Protein AF-A0A368GAI7-F1 (afdb_monomer_lite)

Secondary structure (DSSP, 8-state):
-HHHHHTTSS-TTS---HHHHHHHHHHHHHHHHHHHHHHHHHHHS--GGGGSTT----TTHHHHHHHHHHHHHIIIIIHHHH-HHHHHHHHHHHHHHHHHHHHHHHHHHHHHHH----HHHHHHHHHHHHHHHHHHHHHHHHHHHHHHHHHH-SSGGGGSPPHHHHHHHHHHHHHHHHHHHHHHHHHHHHHHHHHHHHHH-SS--SSHHHHHHHHHHHHHHHHHHHHHHHHHHHH--

pLDDT: mean 74.23, std 17.08, range [36.75, 94.81]

Radius of gyration: 23.52 Å; chains: 1; bounding box: 48×44×78 Å

InterPro domains:
  IPR002184 7TM GPCR, serpentine receptor class b (Srb) [PTHR31216] (67-213)
  IPR019408 7TM GPCR, serpentine receptor class ab (Srab) [PF10292] (79-216)

Structure (mmCIF, N/CA/C/O backbone):
data_AF-A0A368GAI7-F1
#
_entry.id   AF-A0A368GAI7-F1
#
loop_
_atom_site.group_PDB
_atom_site.id
_atom_site.type_symbol
_atom_site.label_atom_id
_atom_site.label_alt_id
_atom_site.label_comp_id
_atom_site.label_asym_id
_atom_site.label_entity_id
_atom_site.label_seq_id
_atom_site.pdbx_PDB_ins_code
_atom_site.Cartn_x
_atom_site.Cartn_y
_atom_site.Cartn_z
_atom_site.occupancy
_atom_site.B_iso_or_equiv
_atom_site.auth_seq_id
_atom_site.auth_comp_id
_atom_site.auth_asym_id
_atom_site.auth_atom_id
_atom_site.pdbx_PDB_model_num
ATOM 1 N N . MET A 1 1 ? 2.197 10.946 16.612 1.00 38.44 1 MET A N 1
ATOM 2 C CA . MET A 1 1 ? 1.049 10.830 17.545 1.00 38.44 1 MET A CA 1
ATOM 3 C C . MET A 1 1 ? 0.865 9.414 18.126 1.00 38.44 1 MET A C 1
ATOM 5 O O . MET A 1 1 ? 0.471 9.302 19.276 1.00 38.44 1 MET A O 1
ATOM 9 N N . PHE A 1 2 ? 1.227 8.336 17.409 1.00 38.03 2 PHE A N 1
ATOM 10 C CA . PHE A 1 2 ? 1.089 6.939 17.878 1.00 38.03 2 PHE A CA 1
ATOM 11 C C . PHE A 1 2 ? 2.026 6.517 19.037 1.00 38.03 2 PHE A C 1
ATOM 13 O O . PHE A 1 2 ? 1.653 5.681 19.855 1.00 38.03 2 PHE A O 1
ATOM 20 N N . ILE A 1 3 ? 3.211 7.131 19.158 1.00 38.66 3 ILE A N 1
ATOM 21 C CA . ILE A 1 3 ? 4.205 6.820 20.209 1.00 38.66 3 ILE A CA 1
ATOM 22 C C . ILE A 1 3 ? 3.674 7.154 21.620 1.00 38.66 3 ILE A C 1
ATOM 24 O O . ILE A 1 3 ? 3.891 6.395 22.560 1.00 38.66 3 ILE A O 1
ATOM 28 N N . ALA A 1 4 ? 2.891 8.230 21.765 1.00 36.75 4 ALA A N 1
ATOM 29 C CA . ALA A 1 4 ? 2.293 8.617 23.047 1.00 36.75 4 ALA A CA 1
ATOM 30 C C . ALA A 1 4 ? 1.183 7.647 23.503 1.00 36.75 4 ALA A C 1
ATOM 32 O O . ALA A 1 4 ? 1.006 7.418 24.696 1.00 36.75 4 ALA A O 1
ATOM 33 N N . ALA A 1 5 ? 0.477 7.017 22.559 1.00 41.25 5 ALA A N 1
ATOM 34 C CA . ALA A 1 5 ? -0.564 6.032 22.850 1.00 41.25 5 ALA A CA 1
ATOM 35 C C . ALA A 1 5 ? -0.004 4.634 23.195 1.00 41.25 5 ALA A C 1
ATOM 37 O O . ALA A 1 5 ? -0.732 3.816 23.758 1.00 41.25 5 ALA A O 1
ATOM 38 N N . GLN A 1 6 ? 1.268 4.353 22.874 1.00 41.19 6 GLN A N 1
ATOM 39 C CA . GLN A 1 6 ? 1.946 3.091 23.205 1.00 41.19 6 GLN A CA 1
ATOM 40 C C . GLN A 1 6 ? 2.524 3.072 24.623 1.00 41.19 6 GLN A C 1
ATOM 42 O O . GLN A 1 6 ? 2.500 2.024 25.261 1.00 41.19 6 GLN A O 1
ATOM 47 N N . LEU A 1 7 ? 2.958 4.221 25.150 1.00 40.94 7 LEU A N 1
ATOM 48 C CA . LEU A 1 7 ? 3.413 4.336 26.542 1.00 40.94 7 LEU A CA 1
ATOM 49 C C . LEU A 1 7 ? 2.281 4.131 27.562 1.00 40.94 7 LEU A C 1
ATOM 51 O O . LEU A 1 7 ? 2.546 3.769 28.700 1.00 40.94 7 LEU A O 1
ATOM 55 N N . TYR A 1 8 ? 1.024 4.317 27.151 1.00 40.41 8 TYR A N 1
ATOM 56 C CA . TYR A 1 8 ? -0.136 4.252 28.045 1.00 40.41 8 TYR A CA 1
ATOM 57 C C . TYR A 1 8 ? -0.809 2.867 28.112 1.00 40.41 8 TYR A C 1
ATOM 59 O O . TYR A 1 8 ? -1.677 2.652 28.951 1.00 40.41 8 TYR A O 1
ATOM 67 N N . PHE A 1 9 ? -0.448 1.933 27.220 1.00 43.34 9 PHE A N 1
ATOM 68 C CA . PHE A 1 9 ? -1.083 0.605 27.116 1.00 43.34 9 PHE A CA 1
ATOM 69 C C . PHE A 1 9 ? -0.266 -0.545 27.700 1.00 43.34 9 PHE A C 1
ATOM 71 O O . PHE A 1 9 ? -0.743 -1.680 27.712 1.00 43.34 9 PHE A O 1
ATOM 78 N N . SER A 1 10 ? 0.931 -0.262 28.209 1.00 39.59 10 SER A N 1
ATOM 79 C CA . SER A 1 10 ? 1.657 -1.225 29.026 1.00 39.59 10 SER A CA 1
ATOM 80 C C . SER A 1 10 ? 1.081 -1.217 30.440 1.00 39.59 10 SER A C 1
ATOM 82 O O . SER A 1 10 ? 1.060 -0.152 31.062 1.00 39.59 10 SER A O 1
ATOM 84 N N . PRO A 1 11 ? 0.646 -2.366 30.994 1.00 49.31 11 PRO A N 1
ATOM 85 C CA . PRO A 1 11 ? 0.534 -2.465 32.441 1.00 49.31 11 PRO A CA 1
ATOM 86 C C . PRO A 1 11 ? 1.899 -2.086 33.038 1.00 49.31 11 PRO A C 1
ATOM 88 O O . PRO A 1 11 ? 2.921 -2.377 32.411 1.00 49.31 11 PRO A O 1
ATOM 91 N N . PRO A 1 12 ? 1.953 -1.454 34.224 1.00 49.88 12 PRO A N 1
ATOM 92 C CA . PRO A 1 12 ? 3.176 -0.839 34.757 1.00 49.88 12 PRO A CA 1
ATOM 93 C C . PRO A 1 12 ? 4.380 -1.794 34.881 1.00 49.88 12 PRO A C 1
ATOM 95 O O . PRO A 1 12 ? 5.502 -1.334 35.060 1.00 49.88 12 PRO A O 1
ATOM 98 N N . ASN A 1 13 ? 4.162 -3.105 34.728 1.00 45.66 13 ASN A N 1
ATOM 99 C CA . ASN A 1 13 ? 5.168 -4.151 34.866 1.00 45.66 13 ASN A CA 1
ATOM 100 C C . ASN A 1 13 ? 5.494 -4.916 33.563 1.00 45.66 13 ASN A C 1
ATOM 102 O O . ASN A 1 13 ? 6.372 -5.775 33.593 1.00 45.66 13 ASN A O 1
ATOM 106 N N . GLU A 1 14 ? 4.835 -4.651 32.426 1.00 47.78 14 GLU A N 1
ATOM 107 C CA . GLU A 1 14 ? 5.203 -5.276 31.143 1.00 47.78 14 GLU A CA 1
ATOM 108 C C . GLU A 1 14 ? 5.817 -4.233 30.211 1.00 47.78 14 GLU A C 1
ATOM 110 O O . GLU A 1 14 ? 5.176 -3.254 29.835 1.00 47.78 14 GLU A O 1
ATOM 115 N N . VAL A 1 15 ? 7.077 -4.449 29.831 1.00 45.91 15 VAL A N 1
ATOM 116 C CA . VAL A 1 15 ? 7.809 -3.612 28.873 1.00 45.91 15 VAL A CA 1
ATOM 117 C C . VAL A 1 15 ? 6.973 -3.478 27.594 1.00 45.91 15 VAL A C 1
ATOM 119 O O . VAL A 1 15 ? 6.604 -4.511 27.023 1.00 45.91 15 VAL A O 1
ATOM 122 N N . PRO A 1 16 ? 6.665 -2.254 27.117 1.00 47.25 16 PRO A N 1
ATOM 123 C CA . PRO A 1 16 ? 5.942 -2.081 25.866 1.00 47.25 16 PRO A CA 1
ATOM 124 C C . PRO A 1 16 ? 6.747 -2.781 24.781 1.00 47.25 16 PRO A C 1
ATOM 126 O O . PRO A 1 16 ? 7.920 -2.477 24.567 1.00 47.25 16 PRO A O 1
ATOM 129 N N . SER A 1 17 ? 6.140 -3.793 24.158 1.00 51.16 17 SER A N 1
ATOM 130 C CA . SER A 1 17 ? 6.833 -4.655 23.211 1.00 51.16 17 SER A CA 1
ATOM 131 C C . SER A 1 17 ? 7.430 -3.786 22.107 1.00 51.16 17 SER A C 1
ATOM 133 O O . SER A 1 17 ? 6.694 -3.245 21.281 1.00 51.16 17 SER A O 1
ATOM 135 N N . ILE A 1 18 ? 8.757 -3.667 22.106 1.00 49.00 18 ILE A N 1
ATOM 136 C CA . ILE A 1 18 ? 9.599 -2.927 21.152 1.00 49.00 18 ILE A CA 1
ATOM 137 C C . ILE A 1 18 ? 9.152 -3.150 19.692 1.00 49.00 18 ILE A C 1
ATOM 139 O O . ILE A 1 18 ? 9.229 -2.253 18.857 1.00 49.00 18 ILE A O 1
ATOM 143 N N . ASN A 1 19 ? 8.565 -4.314 19.412 1.00 46.62 19 ASN A N 1
ATOM 144 C CA . ASN A 1 19 ? 8.006 -4.712 18.123 1.00 46.62 19 ASN A CA 1
ATOM 145 C C . ASN A 1 19 ? 6.851 -3.819 17.620 1.00 46.62 19 ASN A C 1
ATOM 147 O O . ASN A 1 19 ? 6.722 -3.617 16.416 1.00 46.62 19 ASN A O 1
ATOM 151 N N . LEU A 1 20 ? 6.017 -3.257 18.505 1.00 50.91 20 LEU A N 1
ATOM 152 C CA . LEU A 1 20 ? 4.885 -2.405 18.106 1.00 50.91 20 LEU A CA 1
ATOM 153 C C . LEU A 1 20 ? 5.327 -0.967 17.800 1.00 50.91 20 LEU A C 1
ATOM 155 O O . LEU A 1 20 ? 4.753 -0.301 16.935 1.00 50.91 20 LEU A O 1
ATOM 159 N N . LEU A 1 21 ? 6.350 -0.484 18.507 1.00 50.06 21 LEU A N 1
ATOM 160 C CA . LEU A 1 21 ? 6.976 0.811 18.247 1.00 50.06 21 LEU A CA 1
ATOM 161 C C . LEU A 1 21 ? 7.749 0.759 16.926 1.00 50.06 21 LEU A C 1
ATOM 163 O O . LEU A 1 21 ? 7.600 1.658 16.101 1.00 50.06 21 LEU A O 1
ATOM 167 N N . ALA A 1 22 ? 8.454 -0.348 16.669 1.00 51.91 22 ALA A N 1
ATOM 168 C CA . ALA A 1 22 ? 9.051 -0.630 15.368 1.00 51.91 22 ALA A CA 1
ATOM 169 C C . ALA A 1 22 ? 7.996 -0.600 14.250 1.00 51.91 22 ALA A C 1
ATOM 171 O O . ALA A 1 22 ? 8.177 0.126 13.281 1.00 51.91 22 ALA A O 1
ATOM 172 N N . PHE A 1 23 ? 6.847 -1.262 14.430 1.00 58.34 23 PHE A N 1
ATOM 173 C CA . PHE A 1 23 ? 5.751 -1.251 13.454 1.00 58.34 23 PHE A CA 1
ATOM 174 C C . PHE A 1 23 ? 5.209 0.162 13.164 1.00 58.34 23 PHE A C 1
ATOM 176 O O . PHE A 1 23 ? 5.021 0.543 12.008 1.00 58.34 23 PHE A O 1
ATOM 183 N N . SER A 1 24 ? 5.017 0.986 14.201 1.00 58.66 24 SER A N 1
ATOM 184 C CA . SER A 1 24 ? 4.582 2.377 14.023 1.00 58.66 24 SER A CA 1
ATOM 185 C C . SER A 1 24 ? 5.641 3.251 13.342 1.00 58.66 24 SER A C 1
ATOM 187 O O . SER A 1 24 ? 5.280 4.164 12.596 1.00 58.66 24 SER A O 1
ATOM 189 N N . ILE A 1 25 ? 6.927 3.005 13.593 1.00 55.97 25 ILE A N 1
ATOM 190 C CA . ILE A 1 25 ? 8.030 3.711 12.929 1.00 55.97 25 ILE A CA 1
ATOM 191 C C . ILE A 1 25 ? 8.102 3.298 11.454 1.00 55.97 25 ILE A C 1
ATOM 193 O O . ILE A 1 25 ? 8.234 4.167 10.595 1.00 55.97 25 ILE A O 1
ATOM 197 N N . THR A 1 26 ? 7.921 2.011 11.140 1.00 57.78 26 THR A N 1
ATOM 198 C CA . THR A 1 26 ? 7.899 1.506 9.758 1.00 57.78 26 THR A CA 1
ATOM 199 C C . THR A 1 26 ? 6.764 2.132 8.944 1.00 57.78 26 THR A C 1
ATOM 201 O O . THR A 1 26 ? 7.001 2.558 7.817 1.00 57.78 26 THR A O 1
ATOM 204 N N . ILE A 1 27 ? 5.561 2.274 9.518 1.00 58.91 27 ILE A N 1
ATOM 205 C CA . ILE A 1 27 ? 4.430 2.934 8.840 1.00 58.91 27 ILE A CA 1
ATOM 206 C C . ILE A 1 27 ? 4.708 4.424 8.590 1.00 58.91 27 ILE A C 1
ATOM 208 O O . ILE A 1 27 ? 4.457 4.914 7.491 1.00 58.91 27 ILE A O 1
ATOM 212 N N . ASN A 1 28 ? 5.271 5.148 9.563 1.00 57.66 28 ASN A N 1
ATOM 213 C CA . ASN A 1 28 ? 5.601 6.567 9.373 1.00 57.66 28 ASN A CA 1
ATOM 214 C C . ASN A 1 28 ? 6.720 6.774 8.337 1.00 57.66 28 ASN A C 1
ATOM 216 O O . ASN A 1 28 ? 6.648 7.706 7.540 1.00 57.66 28 ASN A O 1
ATOM 220 N N . MET A 1 29 ? 7.721 5.888 8.304 1.00 56.34 29 MET A N 1
ATOM 221 C CA . MET A 1 29 ? 8.797 5.910 7.302 1.00 56.34 29 MET A CA 1
ATOM 222 C C . MET A 1 29 ? 8.269 5.623 5.886 1.00 56.34 29 MET A C 1
ATOM 224 O O . MET A 1 29 ? 8.682 6.278 4.928 1.00 56.34 29 MET A O 1
ATOM 228 N N . LEU A 1 30 ? 7.311 4.699 5.755 1.00 55.16 30 LEU A N 1
ATOM 229 C CA . LEU A 1 30 ? 6.585 4.430 4.506 1.00 55.16 30 LEU A CA 1
ATOM 230 C C . LEU A 1 30 ? 5.808 5.662 4.017 1.00 55.16 30 LEU A C 1
ATOM 232 O O . LEU A 1 30 ? 5.842 5.984 2.828 1.00 55.16 30 LEU A O 1
ATOM 236 N N . PHE A 1 31 ? 5.156 6.383 4.933 1.00 57.38 31 PHE A N 1
ATOM 237 C CA . PHE A 1 31 ? 4.384 7.587 4.615 1.00 57.38 31 PHE A CA 1
ATOM 238 C C . PHE A 1 31 ? 5.277 8.742 4.136 1.00 57.38 31 PHE A C 1
ATOM 240 O O . PHE A 1 31 ? 5.013 9.342 3.094 1.00 57.38 31 PHE A O 1
ATOM 247 N N . TYR A 1 32 ? 6.386 8.992 4.841 1.00 55.09 32 TYR A N 1
ATOM 248 C CA . TYR A 1 32 ? 7.334 10.064 4.511 1.00 55.09 32 TYR A CA 1
ATOM 249 C C . TYR A 1 32 ? 7.954 9.886 3.117 1.00 55.09 32 TYR A C 1
ATOM 251 O O . TYR A 1 32 ? 8.144 10.845 2.369 1.00 55.09 32 TYR A O 1
ATOM 259 N N . ARG A 1 33 ? 8.233 8.638 2.727 1.00 59.03 33 ARG A N 1
ATOM 260 C CA . ARG A 1 33 ? 8.853 8.330 1.435 1.00 59.03 33 ARG A CA 1
ATOM 261 C C . ARG A 1 33 ? 7.865 8.395 0.267 1.00 59.03 33 ARG A C 1
ATOM 263 O O . ARG A 1 33 ? 8.254 8.819 -0.819 1.00 59.03 33 ARG A O 1
ATOM 270 N N . LYS A 1 34 ? 6.589 8.045 0.486 1.00 60.28 34 LYS A N 1
ATOM 271 C CA . LYS A 1 34 ? 5.522 8.245 -0.511 1.00 60.28 34 LYS A CA 1
ATOM 272 C C . LYS A 1 34 ? 5.354 9.731 -0.831 1.00 60.28 34 LYS A C 1
ATOM 274 O O . LYS A 1 34 ? 5.195 10.081 -1.993 1.00 60.28 34 LYS A O 1
ATOM 279 N N . GLN A 1 35 ? 5.455 10.592 0.181 1.00 55.00 35 GLN A N 1
ATOM 280 C CA . GLN A 1 35 ? 5.384 12.042 0.008 1.00 55.00 35 GLN A CA 1
ATOM 281 C C . GLN A 1 35 ? 6.539 12.565 -0.853 1.00 55.00 35 GLN A C 1
ATOM 283 O O . GLN A 1 35 ? 6.301 13.300 -1.801 1.00 55.00 35 GLN A O 1
ATOM 288 N N . HIS A 1 36 ? 7.757 12.077 -0.612 1.00 56.53 36 HIS A N 1
ATOM 289 C CA . HIS A 1 36 ? 8.930 12.448 -1.405 1.00 56.53 36 HIS A CA 1
ATOM 290 C C . HIS A 1 36 ? 8.877 11.905 -2.846 1.00 56.53 36 HIS A C 1
ATOM 292 O O . HIS A 1 36 ? 9.345 12.558 -3.775 1.00 56.53 36 HIS A O 1
ATOM 298 N N . PHE A 1 37 ? 8.304 10.716 -3.070 1.00 55.88 37 PHE A N 1
ATOM 299 C CA . PHE A 1 37 ? 8.096 10.188 -4.424 1.00 55.88 37 PHE A CA 1
ATOM 300 C C . PHE A 1 37 ? 6.993 10.955 -5.169 1.00 55.88 37 PHE A C 1
ATOM 302 O O . PHE A 1 37 ? 7.151 11.264 -6.345 1.00 55.88 37 PHE A O 1
ATOM 309 N N . ILE A 1 38 ? 5.905 11.318 -4.479 1.00 53.28 38 ILE A N 1
ATOM 310 C CA . ILE A 1 38 ? 4.849 12.178 -5.028 1.00 53.28 38 ILE A CA 1
ATOM 311 C C . ILE A 1 38 ? 5.385 13.578 -5.322 1.00 53.28 38 ILE A C 1
ATOM 313 O O . ILE A 1 38 ? 5.015 14.123 -6.346 1.00 53.28 38 ILE A O 1
ATOM 317 N N . GLU A 1 39 ? 6.263 14.151 -4.498 1.00 56.94 39 GLU A N 1
ATOM 318 C CA . GLU A 1 39 ? 6.907 15.443 -4.784 1.00 56.94 39 GLU A CA 1
ATOM 319 C C . GLU A 1 39 ? 7.823 15.378 -6.008 1.00 56.94 39 GLU A C 1
ATOM 321 O O . GLU A 1 39 ? 7.818 16.291 -6.831 1.00 56.94 39 GLU A O 1
ATOM 326 N N . ILE A 1 40 ? 8.563 14.280 -6.185 1.00 56.56 40 ILE A N 1
ATOM 327 C CA . ILE A 1 40 ? 9.353 14.068 -7.405 1.00 56.56 40 ILE A CA 1
ATOM 328 C C . ILE A 1 40 ? 8.417 13.967 -8.620 1.00 56.56 40 ILE A C 1
ATOM 330 O O . ILE A 1 40 ? 8.646 14.641 -9.623 1.00 56.56 40 ILE A O 1
ATOM 334 N N . MET A 1 41 ? 7.324 13.208 -8.513 1.00 48.75 41 MET A N 1
ATOM 335 C CA . MET A 1 41 ? 6.327 13.050 -9.581 1.00 48.75 41 MET A CA 1
ATOM 336 C C . MET A 1 41 ? 5.465 14.304 -9.823 1.00 48.75 41 MET A C 1
ATOM 338 O O . MET A 1 41 ? 5.040 14.543 -10.945 1.00 48.75 41 MET A O 1
ATOM 342 N N . SER A 1 42 ? 5.223 15.147 -8.821 1.00 52.06 42 SER A N 1
ATOM 343 C CA . SER A 1 42 ? 4.468 16.398 -8.976 1.00 52.06 42 SER A CA 1
ATOM 344 C C . SER A 1 42 ? 5.350 17.535 -9.489 1.00 52.06 42 SER A C 1
ATOM 346 O O . SER A 1 42 ? 4.867 18.418 -10.194 1.00 52.06 42 SER A O 1
ATOM 348 N N . SER A 1 43 ? 6.661 17.482 -9.227 1.00 54.81 43 SER A N 1
ATOM 349 C CA . SER A 1 43 ? 7.642 18.326 -9.922 1.00 54.81 43 SER A CA 1
ATOM 350 C C . SER A 1 43 ? 7.717 18.012 -11.424 1.00 54.81 43 SER A C 1
ATOM 352 O O . SER A 1 43 ? 8.110 18.867 -12.216 1.00 54.81 43 SER A O 1
ATOM 354 N N . LEU A 1 44 ? 7.285 16.806 -11.809 1.00 49.88 44 LEU A N 1
ATOM 355 C CA . LEU A 1 44 ? 7.169 16.327 -13.184 1.00 49.88 44 LEU A CA 1
ATOM 356 C C . LEU A 1 44 ? 5.849 16.741 -13.867 1.00 49.88 44 LEU A C 1
ATOM 358 O O . LEU A 1 44 ? 5.851 16.922 -15.080 1.00 49.88 44 LEU A O 1
ATOM 362 N N . ASP A 1 45 ? 4.766 16.970 -13.110 1.00 48.34 45 ASP A N 1
ATOM 363 C CA . ASP A 1 45 ? 3.444 17.417 -13.608 1.00 48.34 45 ASP A CA 1
ATOM 364 C C . ASP A 1 45 ? 3.387 18.909 -14.008 1.00 48.34 45 ASP A C 1
ATOM 366 O O . ASP A 1 45 ? 2.368 19.384 -14.510 1.00 48.34 45 ASP A O 1
ATOM 370 N N . ASN A 1 46 ? 4.495 19.647 -13.881 1.00 44.38 46 ASN A N 1
ATOM 371 C CA . ASN A 1 46 ? 4.707 20.912 -14.593 1.00 44.38 46 ASN A CA 1
ATOM 372 C C . ASN A 1 46 ? 5.657 20.712 -15.786 1.00 44.38 46 ASN A C 1
ATOM 374 O O . ASN A 1 46 ? 6.741 21.311 -15.818 1.00 44.38 46 ASN A O 1
ATOM 378 N N . PRO A 1 47 ? 5.312 19.901 -16.801 1.00 47.25 47 PRO A N 1
ATOM 379 C CA . PRO A 1 47 ? 6.095 19.919 -18.010 1.00 47.25 47 PRO A CA 1
ATOM 380 C C . PRO A 1 47 ? 5.811 21.254 -18.732 1.00 47.25 47 PRO A C 1
ATOM 382 O O . PRO A 1 47 ? 4.663 21.703 -18.797 1.00 47.25 47 PRO A O 1
ATOM 385 N N . PRO A 1 48 ? 6.818 21.917 -19.324 1.00 47.22 48 PRO A N 1
ATOM 3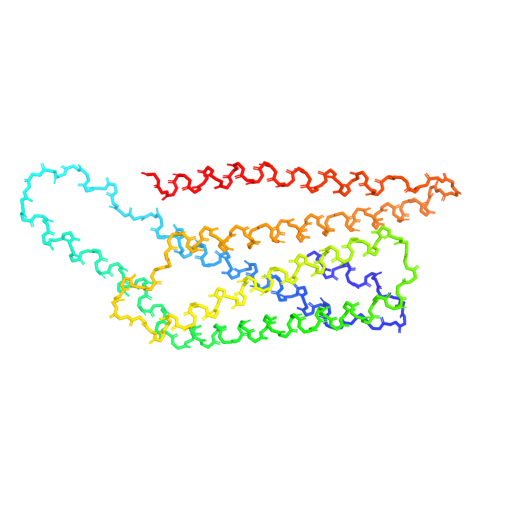86 C CA . PRO A 1 48 ? 6.653 23.146 -20.109 1.00 47.22 48 PRO A 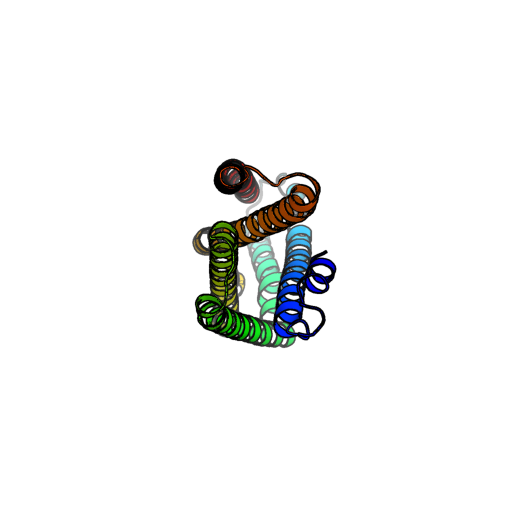CA 1
ATOM 387 C C . PRO A 1 48 ? 5.917 22.915 -21.454 1.00 47.22 48 PRO A C 1
ATOM 389 O O . PRO A 1 48 ? 6.222 23.552 -22.460 1.00 47.22 48 PRO A O 1
ATOM 392 N N . ILE A 1 49 ? 4.941 22.002 -21.495 1.00 45.53 49 ILE A N 1
ATOM 393 C CA . ILE A 1 49 ? 4.251 21.517 -22.700 1.00 45.53 49 ILE A CA 1
ATOM 394 C C . ILE A 1 49 ? 3.111 22.451 -23.138 1.00 45.53 49 ILE A C 1
ATOM 396 O O . ILE A 1 49 ? 2.803 22.513 -24.328 1.00 45.53 49 ILE A O 1
ATOM 400 N N . GLN A 1 50 ? 2.571 23.304 -22.257 1.00 46.09 50 GLN A N 1
ATOM 401 C CA . GLN A 1 50 ? 1.582 24.321 -22.668 1.00 46.09 50 GLN A CA 1
ATOM 402 C C . GLN A 1 50 ? 2.137 25.401 -23.617 1.00 46.09 50 GLN A C 1
ATOM 404 O O . GLN A 1 50 ? 1.380 26.233 -24.110 1.00 46.09 50 GLN A O 1
ATOM 409 N N . ARG A 1 51 ? 3.439 25.388 -23.935 1.00 48.38 51 ARG A N 1
ATOM 410 C CA . ARG A 1 51 ? 4.037 26.329 -24.893 1.00 48.38 51 ARG A CA 1
ATOM 411 C C . ARG A 1 51 ? 4.090 25.818 -26.343 1.00 48.38 51 ARG A C 1
ATOM 413 O O . ARG A 1 51 ? 4.496 26.584 -27.210 1.00 48.38 51 ARG A O 1
ATOM 420 N N . ILE A 1 52 ? 3.683 24.572 -26.630 1.00 50.66 52 ILE A N 1
ATOM 421 C CA . ILE A 1 52 ? 3.906 23.936 -27.952 1.00 50.66 52 ILE A CA 1
ATOM 422 C C . ILE A 1 52 ? 2.631 23.841 -28.820 1.00 50.66 52 ILE A C 1
ATOM 424 O O . ILE A 1 52 ? 2.725 23.713 -30.038 1.00 50.66 52 ILE A O 1
ATOM 428 N N . GLN A 1 53 ? 1.428 24.021 -28.263 1.00 47.38 53 GLN A N 1
ATOM 429 C CA . GLN A 1 53 ? 0.175 23.893 -29.034 1.00 47.38 53 GLN A CA 1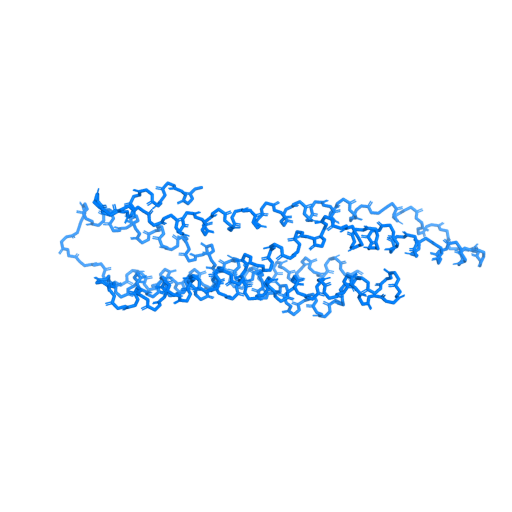
ATOM 430 C C . GLN A 1 53 ? -0.092 25.000 -30.080 1.00 47.38 53 GLN A C 1
ATOM 432 O O . GLN A 1 53 ? -1.034 24.876 -30.856 1.00 47.38 53 GLN A O 1
ATOM 437 N N . ASN A 1 54 ? 0.758 26.027 -30.191 1.00 51.94 54 ASN A N 1
ATOM 438 C CA . ASN A 1 54 ? 0.592 27.113 -31.171 1.00 51.94 54 ASN A CA 1
ATOM 439 C C . ASN A 1 54 ? 1.445 26.963 -32.450 1.00 51.94 54 ASN A C 1
ATOM 441 O O . ASN A 1 54 ? 1.622 27.934 -33.182 1.00 51.94 54 ASN A O 1
ATOM 445 N N . SER A 1 55 ? 1.998 25.785 -32.756 1.00 53.00 55 SER A N 1
ATOM 446 C CA . SER A 1 55 ? 2.780 25.568 -33.992 1.00 53.00 55 SER A CA 1
ATOM 447 C C . SER A 1 55 ? 2.357 24.308 -34.745 1.00 53.00 55 SER A C 1
ATOM 449 O O . SER A 1 55 ? 3.129 23.378 -34.951 1.00 53.00 55 SER A O 1
ATOM 451 N N . ALA A 1 56 ? 1.102 24.294 -35.196 1.00 52.50 56 ALA A N 1
ATOM 452 C CA . ALA A 1 56 ? 0.612 23.331 -36.175 1.00 52.50 56 ALA A CA 1
ATOM 453 C C . ALA A 1 56 ? 0.892 23.849 -37.594 1.00 52.50 56 ALA A C 1
ATOM 455 O O . ALA A 1 56 ? 0.120 24.626 -38.150 1.00 52.50 56 ALA A O 1
ATOM 456 N N . GLY A 1 57 ? 2.014 23.423 -38.175 1.00 51.50 57 GLY A N 1
ATOM 457 C CA . GLY A 1 57 ? 2.289 23.673 -39.587 1.00 51.50 57 GLY A CA 1
ATOM 458 C C . GLY A 1 57 ? 3.745 23.497 -39.983 1.00 51.50 57 GLY A C 1
ATOM 459 O O . GLY A 1 57 ? 4.333 24.460 -40.445 1.00 51.50 57 GLY A O 1
ATOM 460 N N . ASN A 1 58 ? 4.343 22.314 -39.774 1.00 54.16 58 ASN A N 1
ATOM 461 C CA . ASN A 1 58 ? 5.489 21.841 -40.566 1.00 54.16 58 ASN A CA 1
ATOM 462 C C . ASN A 1 58 ? 5.867 20.389 -40.222 1.00 54.16 58 ASN A C 1
ATOM 464 O O . ASN A 1 58 ? 6.101 20.040 -39.070 1.00 54.16 58 ASN A O 1
ATOM 468 N N . PHE A 1 59 ? 5.977 19.540 -41.245 1.00 55.78 59 PHE A N 1
ATOM 469 C CA . PHE A 1 59 ? 6.300 18.108 -41.143 1.00 55.78 59 PHE A CA 1
ATOM 470 C C . PHE A 1 59 ? 7.733 17.831 -40.629 1.00 55.78 59 PHE A C 1
ATOM 472 O O . PHE A 1 59 ? 8.032 16.738 -40.159 1.00 55.78 59 PHE A O 1
ATOM 479 N N . SER A 1 60 ? 8.610 18.842 -40.617 1.00 56.66 60 SER A N 1
ATOM 480 C CA . SER A 1 60 ? 9.922 18.813 -39.947 1.00 56.66 60 SER A CA 1
ATOM 481 C C . SER A 1 60 ? 9.839 18.804 -38.412 1.00 56.66 60 SER A C 1
ATOM 483 O O . SER A 1 60 ? 10.845 18.567 -37.748 1.00 56.66 60 SER A O 1
ATOM 485 N N . HIS A 1 61 ? 8.651 19.006 -37.832 1.00 55.56 61 HIS A N 1
ATOM 486 C CA . HIS A 1 61 ? 8.432 18.985 -36.385 1.00 55.56 61 HIS A CA 1
ATOM 487 C C . HIS A 1 61 ? 8.224 17.567 -35.811 1.00 55.56 61 HIS A C 1
ATOM 489 O O . HIS A 1 61 ? 8.301 17.386 -34.596 1.00 55.56 61 HIS A O 1
ATOM 495 N N . LEU A 1 62 ? 7.998 16.552 -36.661 1.00 55.91 62 LEU A N 1
ATOM 496 C CA . LEU A 1 62 ? 7.735 15.175 -36.216 1.00 55.91 62 LEU A CA 1
ATOM 497 C C . LEU A 1 62 ? 9.007 14.477 -35.700 1.00 55.91 62 LEU A C 1
ATOM 499 O O . LEU A 1 62 ? 8.973 13.831 -34.657 1.00 55.91 62 LEU A O 1
ATOM 503 N N . ASN A 1 63 ? 10.151 14.684 -36.364 1.00 59.06 63 ASN A N 1
ATOM 504 C CA . ASN A 1 63 ? 11.428 14.109 -35.922 1.00 59.06 63 ASN A CA 1
ATOM 505 C C . ASN A 1 63 ? 11.941 14.736 -34.616 1.00 59.06 63 ASN A C 1
ATOM 507 O O . ASN A 1 63 ? 12.552 14.034 -33.821 1.00 59.06 63 ASN A O 1
ATOM 511 N N . ASN A 1 64 ? 11.637 16.014 -34.356 1.00 62.19 64 ASN A N 1
ATOM 512 C CA . ASN A 1 64 ? 11.992 16.675 -33.093 1.00 62.19 64 ASN A CA 1
ATOM 513 C C . ASN A 1 64 ? 11.062 16.281 -31.931 1.00 62.19 64 ASN A C 1
ATOM 515 O O . ASN A 1 64 ? 11.437 16.409 -30.769 1.00 62.19 64 ASN A O 1
ATOM 519 N N . SER A 1 65 ? 9.841 15.821 -32.224 1.00 61.94 65 SER A N 1
ATOM 520 C CA . SER A 1 65 ? 8.900 15.352 -31.199 1.00 61.94 65 SER A CA 1
ATOM 521 C C . SER A 1 65 ? 9.290 13.977 -30.659 1.00 61.94 65 SER A C 1
ATOM 523 O O . SER A 1 65 ? 9.245 13.759 -29.453 1.00 61.94 65 SER A O 1
ATOM 525 N N . ILE A 1 66 ? 9.719 13.068 -31.542 1.00 66.94 66 ILE A N 1
ATOM 526 C CA . ILE A 1 66 ? 10.087 11.692 -31.173 1.00 66.94 66 ILE A CA 1
ATOM 527 C C . ILE A 1 66 ? 11.348 11.671 -30.299 1.00 66.94 66 ILE A C 1
ATOM 529 O O . ILE A 1 66 ? 11.397 10.928 -29.323 1.00 66.94 66 ILE A O 1
ATOM 533 N N . THR A 1 67 ? 12.336 12.525 -30.589 1.00 70.19 67 THR A N 1
ATOM 534 C CA . THR A 1 67 ? 13.543 12.649 -29.752 1.00 70.19 67 THR A CA 1
ATOM 535 C C . THR A 1 67 ? 13.221 13.152 -28.344 1.00 70.19 67 THR A C 1
ATOM 537 O O . THR A 1 67 ? 13.812 12.687 -27.375 1.00 70.19 67 THR A O 1
ATOM 540 N N . ASN A 1 68 ? 12.231 14.039 -28.203 1.00 77.88 68 ASN A N 1
ATOM 541 C CA . ASN A 1 68 ? 11.869 14.596 -26.900 1.00 77.88 68 ASN A CA 1
ATOM 542 C C . ASN A 1 68 ? 11.191 13.569 -25.975 1.00 77.88 68 ASN A C 1
ATOM 544 O O . ASN A 1 68 ? 11.431 13.596 -24.771 1.00 77.88 68 ASN A O 1
ATOM 548 N N . GLU A 1 69 ? 10.367 12.657 -26.500 1.00 79.81 69 GLU A N 1
ATOM 549 C CA . GLU A 1 69 ? 9.693 11.639 -25.674 1.00 79.81 69 GLU A CA 1
ATOM 550 C C . GLU A 1 69 ? 10.668 10.577 -25.155 1.00 79.81 69 GLU A C 1
ATOM 552 O O . GLU A 1 69 ? 10.639 10.219 -23.973 1.00 79.81 69 GLU A O 1
ATOM 557 N N . THR A 1 70 ? 11.582 10.110 -26.009 1.00 82.94 70 THR A N 1
ATOM 558 C CA . THR A 1 70 ? 12.599 9.131 -25.607 1.00 82.94 70 THR A CA 1
ATOM 559 C C . THR A 1 70 ? 13.549 9.696 -24.558 1.00 82.94 70 THR A C 1
ATOM 561 O O . THR A 1 70 ? 13.902 8.987 -23.614 1.00 82.94 70 THR A O 1
ATOM 564 N N . ASP A 1 71 ? 13.906 10.978 -24.667 1.00 85.38 71 ASP A N 1
ATOM 565 C CA . ASP A 1 71 ? 14.783 11.650 -23.704 1.00 85.38 71 ASP A CA 1
ATOM 566 C C . ASP A 1 71 ? 14.126 11.764 -22.321 1.00 85.38 71 ASP A C 1
ATOM 568 O O . ASP A 1 71 ? 14.788 11.572 -21.296 1.00 85.38 71 ASP A O 1
ATOM 572 N N . ILE A 1 72 ? 12.808 11.995 -22.274 1.00 83.75 72 ILE A N 1
ATOM 573 C CA . ILE A 1 72 ? 12.033 11.981 -21.026 1.00 83.75 72 ILE A CA 1
ATOM 574 C C . ILE A 1 72 ? 12.035 10.569 -20.418 1.00 83.75 72 ILE A C 1
ATOM 576 O O . ILE A 1 72 ? 12.326 10.426 -19.226 1.00 83.75 72 ILE A O 1
ATOM 580 N N . CYS A 1 73 ? 11.782 9.519 -21.210 1.00 87.38 73 CYS A N 1
ATOM 581 C CA . CYS A 1 73 ? 11.811 8.139 -20.705 1.00 87.38 73 CYS A CA 1
ATOM 582 C C . CYS A 1 73 ? 13.185 7.753 -20.138 1.00 87.38 73 CYS A C 1
ATOM 584 O O . CYS A 1 73 ? 13.272 7.137 -19.073 1.00 87.38 73 CYS A O 1
ATOM 586 N N . ILE A 1 74 ? 14.265 8.113 -20.833 1.00 88.00 74 ILE A N 1
ATOM 587 C CA . ILE A 1 74 ? 15.629 7.766 -20.420 1.00 88.00 74 ILE A CA 1
ATOM 588 C C . ILE A 1 74 ? 15.987 8.484 -19.115 1.00 88.00 74 ILE A C 1
ATOM 590 O O . ILE A 1 74 ? 16.401 7.832 -18.152 1.00 88.00 74 ILE A O 1
ATOM 594 N N . LYS A 1 75 ? 15.769 9.803 -19.060 1.00 84.94 75 LYS A N 1
ATOM 595 C CA . LYS A 1 75 ? 16.160 10.634 -17.917 1.00 84.94 75 LYS A CA 1
ATOM 596 C C . LYS A 1 75 ? 15.380 10.299 -16.646 1.00 84.94 75 LYS A C 1
ATOM 598 O O . LYS A 1 75 ? 15.954 10.262 -15.564 1.00 84.94 75 LYS A O 1
ATOM 603 N N . TYR A 1 76 ? 14.074 10.061 -16.756 1.00 83.25 76 TYR A N 1
ATOM 604 C CA . TYR A 1 76 ? 13.227 9.855 -15.576 1.00 83.25 76 TYR A CA 1
ATOM 605 C C . TYR A 1 76 ? 12.975 8.383 -15.243 1.00 83.25 76 TYR A C 1
ATOM 607 O O . TYR A 1 76 ? 12.773 8.056 -14.075 1.00 83.25 76 TYR A O 1
ATOM 615 N N . GLY A 1 77 ? 13.005 7.489 -16.233 1.00 84.62 77 GLY A N 1
ATOM 616 C CA . GLY A 1 77 ? 12.809 6.056 -16.025 1.00 84.62 77 GLY A CA 1
ATOM 617 C C . GLY A 1 77 ? 14.124 5.328 -15.767 1.00 84.62 77 GLY A C 1
ATOM 618 O O . GLY A 1 77 ? 14.359 4.795 -14.680 1.00 84.62 77 GLY A O 1
ATOM 619 N N . VAL A 1 78 ? 15.000 5.305 -16.772 1.00 88.75 78 VAL A N 1
ATOM 620 C CA . VAL A 1 78 ? 16.172 4.415 -16.780 1.00 88.75 78 VAL A CA 1
ATOM 621 C C . VAL A 1 78 ? 17.215 4.824 -15.744 1.00 88.75 78 VAL A C 1
ATOM 623 O O . VAL A 1 78 ? 17.683 3.968 -14.988 1.00 88.75 78 VAL A O 1
ATOM 626 N N . GLU A 1 79 ? 17.563 6.111 -15.659 1.00 87.19 79 GLU A N 1
ATOM 627 C CA . GLU A 1 79 ? 18.587 6.585 -14.711 1.00 87.19 79 GLU A CA 1
ATOM 628 C C . GLU A 1 79 ? 18.200 6.299 -13.252 1.00 87.19 79 GLU A C 1
ATOM 630 O O . GLU A 1 79 ? 19.032 5.868 -12.452 1.00 87.19 79 GLU A O 1
ATOM 635 N N . VAL A 1 80 ? 16.919 6.462 -12.915 1.00 85.56 80 VAL A N 1
ATOM 636 C CA . VAL A 1 80 ? 16.412 6.236 -11.555 1.00 85.56 80 VAL A CA 1
ATOM 637 C C . VAL A 1 80 ? 16.416 4.747 -11.208 1.00 85.56 80 VAL A C 1
ATOM 639 O O . VAL A 1 80 ? 16.896 4.352 -10.144 1.00 85.56 80 VAL A O 1
ATOM 642 N N . VAL A 1 81 ? 15.907 3.904 -12.110 1.00 87.44 81 VAL A N 1
ATOM 643 C CA . VAL A 1 81 ? 15.691 2.472 -11.845 1.00 87.44 81 VAL A CA 1
ATOM 644 C C . VAL A 1 81 ? 16.984 1.651 -11.912 1.00 87.44 81 VAL A C 1
ATOM 646 O O . VAL A 1 81 ? 17.114 0.614 -11.249 1.00 87.44 81 VAL A O 1
ATOM 649 N N . THR A 1 82 ? 17.978 2.118 -12.666 1.00 89.75 82 THR A N 1
ATOM 650 C CA . THR A 1 82 ? 19.304 1.482 -12.723 1.00 89.75 82 THR A CA 1
ATOM 651 C C . THR A 1 82 ? 20.204 1.853 -11.548 1.00 89.75 82 THR A C 1
ATOM 653 O O . THR A 1 82 ? 21.192 1.156 -11.299 1.00 89.75 82 THR A O 1
ATOM 656 N N . PHE A 1 83 ? 19.860 2.894 -10.783 1.00 92.31 83 PHE A N 1
ATOM 657 C CA . PHE A 1 83 ? 20.692 3.359 -9.683 1.00 92.31 83 PHE A CA 1
ATOM 658 C C . PHE A 1 83 ? 20.819 2.280 -8.583 1.00 92.31 83 PHE A C 1
ATOM 660 O O . PHE A 1 83 ? 19.812 1.811 -8.040 1.00 92.31 83 PHE A O 1
ATOM 667 N N . PRO A 1 84 ? 22.041 1.868 -8.187 1.00 93.00 84 PRO A N 1
ATOM 668 C CA . PRO A 1 84 ? 22.238 0.745 -7.266 1.00 93.00 84 PRO A CA 1
ATOM 669 C C . PRO A 1 84 ? 21.638 0.998 -5.877 1.00 93.00 84 PRO A C 1
ATOM 671 O O . PRO A 1 84 ? 21.130 0.071 -5.245 1.00 93.00 84 PRO A O 1
ATOM 674 N N . LEU A 1 85 ? 21.632 2.255 -5.417 1.00 89.88 85 LEU A N 1
ATOM 675 C C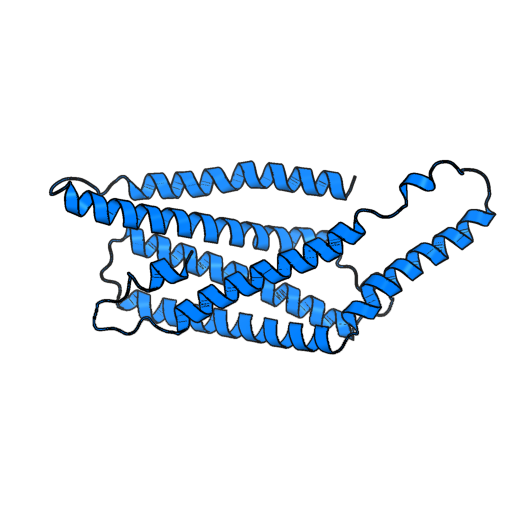A . LEU A 1 85 ? 21.015 2.628 -4.143 1.00 89.88 85 LEU A CA 1
ATOM 676 C C . LEU A 1 85 ? 19.494 2.426 -4.171 1.00 89.88 85 LEU A C 1
ATOM 678 O O . LEU A 1 85 ? 18.922 1.979 -3.180 1.00 89.88 85 LEU A O 1
ATOM 682 N N . TYR A 1 86 ? 18.843 2.708 -5.306 1.00 88.31 86 TYR A N 1
ATOM 683 C CA . TYR A 1 86 ? 17.402 2.509 -5.470 1.00 88.31 86 TYR A CA 1
ATOM 684 C C . TYR A 1 86 ? 17.046 1.021 -5.339 1.00 88.31 86 TYR A C 1
ATOM 686 O O . TYR A 1 86 ? 16.176 0.662 -4.542 1.00 88.31 86 TYR A O 1
ATOM 694 N N . ARG A 1 87 ? 17.799 0.142 -6.015 1.00 93.06 87 ARG A N 1
ATOM 695 C CA . ARG A 1 87 ? 17.625 -1.320 -5.926 1.00 93.06 87 ARG A CA 1
ATOM 696 C C . ARG A 1 87 ? 17.875 -1.861 -4.519 1.00 93.06 87 ARG A C 1
ATOM 698 O O . ARG A 1 87 ? 17.076 -2.648 -4.019 1.00 93.06 87 ARG A O 1
ATOM 705 N N . ALA A 1 88 ? 18.943 -1.417 -3.852 1.00 93.62 88 ALA A N 1
ATOM 706 C CA . ALA A 1 88 ? 19.221 -1.805 -2.468 1.00 93.62 88 ALA A CA 1
ATOM 707 C C . ALA A 1 88 ? 18.075 -1.396 -1.529 1.00 93.62 88 ALA A C 1
ATOM 709 O O . ALA A 1 88 ? 17.674 -2.162 -0.651 1.00 93.62 88 ALA A O 1
ATOM 710 N N . MET A 1 89 ? 17.504 -0.211 -1.751 1.00 89.62 89 MET A N 1
ATOM 711 C CA . MET A 1 89 ? 16.386 0.285 -0.963 1.00 89.62 89 MET A CA 1
ATOM 712 C C . MET A 1 89 ? 15.095 -0.508 -1.207 1.00 89.62 89 MET A C 1
ATOM 714 O O . MET A 1 89 ? 14.380 -0.774 -0.243 1.00 89.62 89 MET A O 1
ATOM 718 N N . LEU A 1 90 ? 14.814 -0.927 -2.448 1.00 91.94 90 LEU A N 1
ATOM 719 C CA . LEU A 1 90 ? 13.710 -1.850 -2.754 1.00 91.94 90 LEU A CA 1
ATOM 720 C C . LEU A 1 90 ? 13.892 -3.200 -2.045 1.00 91.94 90 LEU A C 1
ATOM 722 O O . LEU A 1 90 ? 12.966 -3.668 -1.389 1.00 91.94 90 LEU A O 1
ATOM 726 N N . CYS A 1 91 ? 15.092 -3.791 -2.085 1.00 94.75 91 CYS A N 1
ATOM 727 C CA . CYS A 1 91 ? 15.377 -5.042 -1.370 1.00 94.75 91 CYS A CA 1
ATOM 728 C C . CYS A 1 91 ? 15.120 -4.925 0.138 1.00 94.75 91 CYS A C 1
ATOM 730 O O . CYS A 1 91 ? 14.470 -5.790 0.729 1.00 94.75 91 CYS A O 1
ATOM 732 N N . MET A 1 92 ? 15.609 -3.849 0.767 1.00 92.31 92 MET A N 1
ATOM 733 C CA . MET A 1 92 ? 15.358 -3.598 2.190 1.00 92.31 92 MET A CA 1
ATOM 734 C C . MET A 1 92 ? 13.862 -3.444 2.476 1.00 92.31 92 MET A C 1
ATOM 736 O O . MET A 1 92 ? 13.362 -3.999 3.454 1.00 92.31 92 MET A O 1
ATOM 740 N N . GLN A 1 93 ? 13.139 -2.735 1.607 1.00 88.94 93 GLN A N 1
ATOM 741 C CA . GLN A 1 93 ? 11.706 -2.504 1.753 1.00 88.94 93 GLN A CA 1
ATOM 742 C C . GLN A 1 93 ? 10.899 -3.804 1.666 1.00 88.94 93 GLN A C 1
ATOM 744 O O . GLN A 1 93 ? 10.051 -4.056 2.526 1.00 88.94 93 GLN A O 1
ATOM 749 N N . ILE A 1 94 ? 11.204 -4.663 0.692 1.00 92.25 94 ILE A N 1
ATOM 750 C CA . ILE A 1 94 ? 10.591 -5.991 0.562 1.00 92.25 94 ILE A CA 1
ATOM 751 C C . ILE A 1 94 ? 10.863 -6.815 1.827 1.00 92.25 94 ILE A C 1
ATOM 753 O O . ILE A 1 94 ? 9.939 -7.399 2.398 1.00 92.25 94 ILE A O 1
ATOM 757 N N . GLY A 1 95 ? 12.104 -6.796 2.327 1.00 92.19 95 GLY A N 1
ATOM 758 C CA . GLY A 1 95 ? 12.475 -7.454 3.582 1.00 92.19 95 GLY A CA 1
ATOM 759 C C . GLY A 1 95 ? 11.665 -6.956 4.784 1.00 92.19 95 GLY A C 1
ATOM 760 O O . GLY A 1 95 ? 11.158 -7.765 5.568 1.00 92.19 95 GLY A O 1
ATOM 761 N N . PHE A 1 96 ? 11.470 -5.639 4.909 1.00 88.69 96 PHE A N 1
ATOM 762 C CA . PHE A 1 96 ? 10.628 -5.063 5.960 1.00 88.69 96 PHE A CA 1
ATOM 76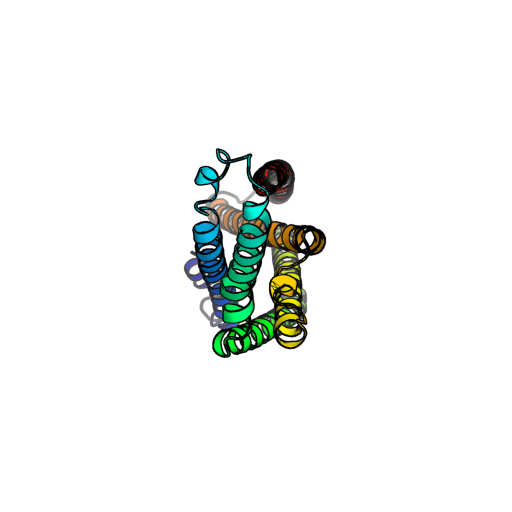3 C C . PHE A 1 96 ? 9.157 -5.452 5.817 1.00 88.69 96 PHE A C 1
ATOM 765 O O . PHE A 1 96 ? 8.520 -5.742 6.830 1.00 88.69 96 PHE A O 1
ATOM 772 N N . CYS A 1 97 ? 8.622 -5.517 4.597 1.00 91.69 97 CYS A N 1
ATOM 773 C CA . CYS A 1 97 ? 7.242 -5.945 4.372 1.00 91.69 97 CYS A CA 1
ATOM 774 C C . CYS A 1 97 ? 7.037 -7.411 4.774 1.00 91.69 97 CYS A C 1
ATOM 776 O O . CYS A 1 97 ? 6.098 -7.711 5.510 1.00 91.69 97 CYS A O 1
ATOM 778 N N . ILE A 1 98 ? 7.943 -8.310 4.376 1.00 90.00 98 ILE A N 1
ATOM 779 C CA . ILE A 1 98 ? 7.885 -9.732 4.752 1.00 90.00 98 ILE A CA 1
ATOM 780 C C . ILE A 1 98 ? 7.984 -9.888 6.274 1.00 90.00 98 ILE A C 1
ATOM 782 O O . ILE A 1 98 ? 7.156 -10.566 6.883 1.00 90.00 98 ILE A O 1
ATOM 786 N N . SER A 1 99 ? 8.955 -9.218 6.902 1.00 90.00 99 SER A N 1
ATOM 787 C CA . SER A 1 99 ? 9.123 -9.234 8.360 1.00 90.00 99 SER A CA 1
ATOM 788 C C . SER A 1 99 ? 7.869 -8.722 9.079 1.00 90.00 99 SER A C 1
ATOM 790 O O . SER A 1 99 ? 7.379 -9.357 10.012 1.00 90.00 99 SER A O 1
ATOM 792 N N . SER A 1 100 ? 7.287 -7.625 8.591 1.00 89.38 100 SER A N 1
ATOM 793 C CA . SER A 1 100 ? 6.050 -7.042 9.116 1.00 89.38 100 SER A CA 1
ATOM 794 C C . SER A 1 100 ? 4.867 -8.011 9.031 1.00 89.38 100 SER A C 1
ATOM 796 O O . SER A 1 100 ? 4.166 -8.209 10.024 1.00 89.38 100 SER A O 1
ATOM 798 N N . VAL A 1 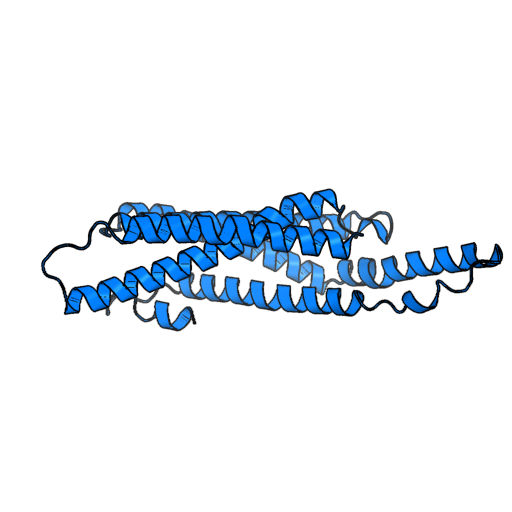101 ? 4.680 -8.685 7.892 1.00 89.06 101 VAL A N 1
ATOM 799 C CA . VAL A 1 101 ? 3.622 -9.693 7.713 1.00 89.06 101 VAL A CA 1
ATOM 800 C C . VAL A 1 101 ? 3.799 -10.852 8.694 1.00 89.06 101 VAL A C 1
ATOM 802 O O . VAL A 1 101 ? 2.844 -11.221 9.379 1.00 89.06 101 VAL A O 1
ATOM 805 N N . VAL A 1 102 ? 5.014 -11.392 8.824 1.00 90.12 102 VAL A N 1
ATOM 806 C CA . VAL A 1 102 ? 5.304 -12.485 9.768 1.00 90.12 102 VAL A CA 1
ATOM 807 C C . VAL A 1 102 ? 5.025 -12.049 11.207 1.00 90.12 102 VAL A C 1
ATOM 809 O O . VAL A 1 102 ? 4.337 -12.757 11.943 1.00 90.12 102 VAL A O 1
ATOM 812 N N . LEU A 1 103 ? 5.497 -10.866 11.609 1.00 89.00 103 LEU A N 1
ATOM 813 C CA . LEU A 1 103 ? 5.261 -10.326 12.948 1.00 89.00 103 LEU A CA 1
ATOM 814 C C . LEU A 1 103 ? 3.768 -10.110 13.225 1.00 89.00 103 LEU A C 1
ATOM 816 O O . LEU A 1 103 ? 3.297 -10.496 14.295 1.00 89.00 103 LEU A O 1
ATOM 820 N N . LEU A 1 104 ? 3.012 -9.551 12.275 1.00 88.00 104 LEU A N 1
ATOM 821 C CA . LEU A 1 104 ? 1.564 -9.359 12.402 1.00 88.00 104 LEU A CA 1
ATOM 822 C C . LEU A 1 104 ? 0.824 -10.688 12.555 1.00 88.00 104 LEU A C 1
ATOM 824 O O . LEU A 1 104 ? -0.047 -10.800 13.417 1.00 88.00 104 LEU A O 1
ATOM 828 N N . LEU A 1 105 ? 1.182 -11.705 11.769 1.00 89.25 105 LEU A N 1
ATOM 829 C CA . LEU A 1 105 ? 0.585 -13.038 11.875 1.00 89.25 105 LEU A CA 1
ATOM 830 C C . LEU A 1 105 ? 0.895 -13.690 13.229 1.00 89.25 105 LEU A C 1
ATOM 832 O O . LEU A 1 105 ? -0.011 -14.213 13.878 1.00 89.25 105 LEU A O 1
ATOM 836 N N . LEU A 1 106 ? 2.142 -13.604 13.702 1.00 89.50 106 LEU A N 1
ATOM 837 C CA . LEU A 1 106 ? 2.533 -14.120 15.018 1.00 89.50 106 LEU A CA 1
ATOM 838 C C . LEU A 1 106 ? 1.796 -13.405 16.156 1.00 89.50 106 LEU A C 1
ATOM 840 O O . LEU A 1 106 ? 1.317 -14.054 17.090 1.00 89.50 106 LEU A O 1
ATOM 844 N N . VAL A 1 107 ? 1.680 -12.077 16.074 1.00 86.81 107 VAL A N 1
ATOM 845 C CA . VAL A 1 107 ? 0.909 -11.268 17.024 1.00 86.81 107 VAL A CA 1
ATOM 846 C C . VAL A 1 107 ? -0.555 -11.687 16.995 1.00 86.81 107 VAL A C 1
ATOM 848 O O . VAL A 1 107 ? -1.107 -11.961 18.055 1.00 86.81 107 VAL A O 1
ATOM 851 N N . LEU A 1 108 ? -1.173 -11.819 15.821 1.00 86.94 108 LEU A N 1
ATOM 852 C CA . LEU A 1 108 ? -2.562 -12.260 15.692 1.00 86.94 108 LEU A CA 1
ATOM 853 C C . LEU A 1 108 ? -2.795 -13.623 16.350 1.00 86.94 108 LEU A C 1
ATOM 855 O O . LEU A 1 108 ? -3.705 -13.747 17.169 1.00 86.94 108 LEU A O 1
ATOM 859 N N . ILE A 1 109 ? -1.952 -14.617 16.057 1.00 88.69 109 ILE A N 1
ATOM 860 C CA . ILE A 1 109 ? -2.070 -15.967 16.628 1.00 88.69 109 ILE A CA 1
ATOM 861 C C . ILE A 1 109 ? -1.928 -15.922 18.155 1.00 88.69 109 ILE A C 1
ATOM 863 O O . ILE A 1 109 ? -2.764 -16.469 18.877 1.00 88.69 109 ILE A O 1
ATOM 867 N N . LYS A 1 110 ? -0.902 -15.228 18.665 1.00 88.19 110 LYS A N 1
ATOM 868 C CA . LYS A 1 110 ? -0.616 -15.165 20.106 1.00 88.19 110 LYS A CA 1
ATOM 869 C C . LYS A 1 110 ? -1.670 -14.372 20.881 1.00 88.19 110 LYS A C 1
ATOM 871 O O . LYS A 1 110 ? -2.077 -14.779 21.968 1.00 88.19 110 LYS A O 1
ATOM 876 N N . TYR A 1 111 ? -2.121 -13.240 20.345 1.00 82.31 111 TYR A N 1
ATOM 877 C CA . TYR A 1 111 ? -3.069 -12.362 21.030 1.00 82.31 111 TYR A CA 1
ATOM 878 C C . TYR A 1 111 ? -4.502 -12.891 21.001 1.00 82.31 111 TYR A C 1
ATOM 880 O O . TYR A 1 111 ? -5.243 -12.657 21.958 1.00 82.31 111 TYR A O 1
ATOM 888 N N . GLN A 1 112 ? -4.893 -13.655 19.975 1.00 81.69 112 GLN A N 1
ATOM 889 C CA . GLN A 1 112 ? -6.223 -14.271 19.933 1.00 81.69 112 GLN A CA 1
ATOM 890 C C . GLN A 1 112 ? -6.506 -15.180 21.134 1.00 81.69 112 GLN A C 1
ATOM 892 O O . GLN A 1 112 ? -7.662 -15.297 21.536 1.00 81.69 112 GLN A O 1
ATOM 897 N N . GLN A 1 113 ? -5.470 -15.787 21.717 1.00 80.94 113 GLN A N 1
ATOM 898 C CA . GLN A 1 113 ? -5.612 -16.703 22.847 1.00 80.94 113 GLN A CA 1
ATOM 899 C C . GLN A 1 113 ? -5.652 -15.998 24.212 1.00 80.94 113 GLN A C 1
ATOM 901 O O . GLN A 1 113 ? -6.191 -16.562 25.159 1.00 80.94 113 GLN A O 1
ATOM 906 N N . LYS A 1 114 ? -5.094 -14.783 24.338 1.00 76.81 114 LYS A N 1
ATOM 907 C CA . LYS A 1 114 ? -4.844 -14.142 25.647 1.00 76.81 114 LYS A CA 1
ATOM 908 C C . LYS A 1 114 ? -5.671 -12.877 25.916 1.00 76.81 114 LYS A C 1
ATOM 910 O O . LYS A 1 114 ? -5.703 -12.403 27.048 1.00 76.81 114 LYS A O 1
ATOM 915 N N . LEU A 1 115 ? -6.338 -12.303 24.913 1.00 65.12 115 LEU A N 1
ATOM 916 C CA . LEU A 1 115 ? -7.112 -11.067 25.088 1.00 65.12 115 LEU A CA 1
ATOM 917 C C . LEU A 1 115 ? -8.451 -11.335 25.804 1.00 65.12 115 LEU A C 1
ATOM 919 O O . LEU A 1 115 ? -9.431 -11.722 25.173 1.00 65.12 115 LEU A O 1
ATOM 923 N N . ILE A 1 116 ? -8.512 -11.022 27.103 1.00 66.94 116 ILE A N 1
ATOM 924 C CA . ILE A 1 116 ? -9.739 -10.952 27.935 1.00 66.94 116 ILE A CA 1
ATOM 925 C C . ILE A 1 116 ? -10.518 -9.640 27.652 1.00 66.94 116 ILE A C 1
ATOM 927 O O . ILE A 1 116 ? -11.218 -9.096 28.498 1.00 66.94 116 ILE A O 1
ATOM 931 N N . PHE A 1 117 ? -10.366 -9.055 26.463 1.00 63.75 117 PHE A N 1
ATOM 932 C CA . PHE A 1 117 ? -10.999 -7.774 26.148 1.00 63.75 117 PHE A CA 1
ATOM 933 C C . PHE A 1 117 ? -12.468 -7.931 25.760 1.00 63.75 117 PHE A C 1
ATOM 935 O O . PHE A 1 117 ? -12.903 -8.973 25.264 1.00 63.75 117 PHE A O 1
ATOM 942 N N . THR A 1 118 ? -13.220 -6.843 25.939 1.00 77.19 118 THR A N 1
ATOM 943 C CA . THR A 1 118 ? -14.566 -6.685 25.389 1.00 77.19 118 THR A CA 1
ATOM 944 C C . THR A 1 118 ? -14.570 -6.994 23.888 1.00 77.19 118 THR A C 1
ATOM 946 O O . THR A 1 118 ? -13.640 -6.647 23.154 1.00 77.19 118 THR A O 1
ATOM 949 N N . TYR A 1 119 ? -15.627 -7.672 23.432 1.00 77.38 119 TYR A N 1
ATOM 950 C CA . TYR A 1 119 ? -15.777 -8.154 22.053 1.00 77.38 119 TYR A CA 1
ATOM 951 C C . TYR A 1 119 ? -15.516 -7.057 21.003 1.00 77.38 119 TYR A C 1
ATOM 953 O O . TYR A 1 119 ? -14.892 -7.318 19.974 1.00 77.38 119 TYR A O 1
ATOM 961 N N . ASP A 1 120 ? -15.907 -5.817 21.306 1.00 81.69 120 ASP A N 1
ATOM 962 C CA . ASP A 1 120 ? -15.757 -4.672 20.407 1.00 81.69 120 ASP A CA 1
ATOM 963 C C . ASP A 1 120 ? -14.284 -4.300 20.153 1.00 81.69 120 ASP A C 1
ATOM 965 O O . ASP A 1 120 ? -13.894 -4.081 19.004 1.00 81.69 120 ASP A O 1
ATOM 969 N N . LEU A 1 121 ? -13.421 -4.307 21.180 1.00 81.75 121 LEU A N 1
ATOM 970 C CA . LEU A 1 121 ? -11.994 -4.000 20.998 1.00 81.75 121 LEU A CA 1
ATOM 971 C C . LEU A 1 121 ? -11.278 -5.115 20.222 1.00 81.75 121 LEU A C 1
ATOM 973 O O . LEU A 1 121 ? -10.396 -4.842 19.405 1.00 81.75 121 LEU A O 1
ATOM 977 N N . ARG A 1 122 ? -11.684 -6.373 20.439 1.00 84.94 122 ARG A N 1
ATOM 978 C CA . ARG A 1 122 ? -11.148 -7.522 19.698 1.00 84.94 122 ARG A CA 1
ATOM 979 C C . ARG A 1 122 ? -11.465 -7.413 18.206 1.00 84.94 122 ARG A C 1
ATOM 981 O O . ARG A 1 122 ? -10.571 -7.627 17.389 1.00 84.94 122 ARG A O 1
ATOM 988 N N . ALA A 1 123 ? -12.700 -7.056 17.853 1.00 86.25 123 ALA A N 1
ATOM 989 C CA . ALA A 1 123 ? -13.101 -6.862 16.461 1.00 86.25 123 ALA A CA 1
ATOM 990 C C . ALA A 1 123 ? -12.305 -5.727 15.789 1.00 86.25 123 ALA A C 1
ATOM 992 O O . ALA A 1 123 ? -11.785 -5.914 14.688 1.00 86.25 123 ALA A O 1
ATOM 993 N N . LEU A 1 124 ? -12.126 -4.592 16.478 1.00 87.75 124 LEU A N 1
ATOM 994 C CA . LEU A 1 124 ? -11.327 -3.464 15.979 1.00 87.75 124 LEU A CA 1
ATOM 995 C C . LEU A 1 124 ? -9.854 -3.833 15.769 1.00 87.75 124 LEU A C 1
ATOM 997 O O . LEU A 1 124 ? -9.261 -3.463 14.756 1.00 87.75 124 LEU A O 1
ATOM 1001 N N . PHE A 1 125 ? -9.262 -4.594 16.691 1.00 87.62 125 PHE A N 1
ATOM 1002 C CA . PHE A 1 125 ? -7.874 -5.043 16.572 1.00 87.62 125 PHE A CA 1
ATOM 1003 C C . PHE A 1 125 ? -7.670 -6.015 15.401 1.00 87.62 125 PHE A C 1
ATOM 1005 O O . PHE A 1 125 ? -6.693 -5.897 14.658 1.00 87.62 125 PHE A O 1
ATOM 1012 N N . ILE A 1 126 ? -8.603 -6.953 15.203 1.00 89.94 126 ILE A N 1
ATOM 1013 C CA . ILE A 1 126 ? -8.578 -7.870 14.055 1.00 89.94 126 ILE A CA 1
ATOM 1014 C C . ILE A 1 126 ? -8.726 -7.077 12.751 1.00 89.94 126 ILE A C 1
ATOM 1016 O O . ILE A 1 126 ? -7.934 -7.282 11.835 1.00 89.94 126 ILE A O 1
ATOM 1020 N N . SER A 1 127 ? -9.668 -6.129 12.690 1.00 91.06 127 SER A N 1
ATOM 1021 C CA . SER A 1 127 ? -9.862 -5.242 11.533 1.00 91.06 127 SER A CA 1
ATOM 1022 C C . SER A 1 127 ? -8.586 -4.468 11.183 1.00 91.06 127 SER A C 1
ATOM 1024 O O . SER A 1 127 ? -8.148 -4.493 10.036 1.00 91.06 127 SER A O 1
ATOM 1026 N N . LEU A 1 128 ? -7.944 -3.835 12.171 1.00 89.38 128 LEU A N 1
ATOM 1027 C CA . LEU A 1 128 ? -6.700 -3.086 11.966 1.00 89.38 128 LEU A CA 1
ATOM 1028 C C . LEU A 1 128 ? -5.566 -3.985 11.451 1.00 89.38 128 LEU A C 1
ATOM 1030 O O . LEU A 1 128 ? -4.788 -3.586 10.583 1.00 89.38 128 LEU A O 1
ATOM 1034 N N . SER A 1 129 ? -5.478 -5.202 11.986 1.00 90.69 129 SER A N 1
ATOM 1035 C CA . SER A 1 129 ? -4.455 -6.171 11.594 1.00 90.69 129 SER A CA 1
ATOM 1036 C C . SER A 1 129 ? -4.677 -6.678 10.166 1.00 90.69 129 SER A C 1
ATOM 1038 O O . SER A 1 129 ? -3.718 -6.780 9.407 1.00 90.69 129 SER A O 1
ATOM 1040 N N . LEU A 1 130 ? -5.930 -6.933 9.769 1.00 91.38 130 LEU A N 1
ATOM 1041 C CA . LEU A 1 130 ? -6.291 -7.302 8.395 1.00 91.38 130 LEU A CA 1
ATOM 1042 C C . LEU A 1 130 ? -5.993 -6.173 7.402 1.00 91.38 130 LEU A C 1
ATOM 1044 O O . LEU A 1 130 ? -5.376 -6.427 6.370 1.00 91.38 130 LEU A O 1
ATOM 1048 N N . ALA A 1 131 ? -6.359 -4.932 7.730 1.00 91.19 131 ALA A N 1
ATOM 1049 C CA . ALA A 1 131 ? -6.055 -3.770 6.895 1.00 91.19 131 ALA A CA 1
ATOM 1050 C C . ALA A 1 131 ? -4.536 -3.578 6.724 1.00 91.19 131 ALA A C 1
ATOM 1052 O O . ALA A 1 131 ? -4.050 -3.303 5.628 1.00 91.19 131 ALA A O 1
ATOM 1053 N N . SER A 1 132 ? -3.773 -3.800 7.798 1.00 92.06 132 SER A N 1
ATOM 1054 C CA . SER A 1 132 ? -2.308 -3.732 7.781 1.00 92.06 132 SER A CA 1
ATOM 1055 C C . SER A 1 132 ? -1.666 -4.851 6.957 1.00 92.06 132 SER A C 1
ATOM 1057 O O . SER A 1 132 ? -0.715 -4.598 6.220 1.00 92.06 132 SER A O 1
ATOM 1059 N N . LEU A 1 133 ? -2.194 -6.076 7.046 1.00 91.31 133 LEU A N 1
ATOM 1060 C CA . LEU A 1 133 ? -1.757 -7.201 6.215 1.00 91.31 133 LEU A CA 1
ATOM 1061 C C . LEU A 1 133 ? -2.044 -6.945 4.735 1.00 91.31 133 LEU A C 1
ATOM 1063 O O . LEU A 1 133 ? -1.169 -7.185 3.904 1.00 91.31 133 LEU A O 1
ATOM 1067 N N . LEU A 1 134 ? -3.232 -6.425 4.408 1.00 93.06 134 LEU A N 1
ATOM 1068 C CA . LEU A 1 134 ? -3.586 -6.044 3.041 1.00 93.06 134 LEU A CA 1
ATOM 1069 C C . LEU A 1 134 ? -2.620 -4.978 2.510 1.00 93.06 134 LEU A C 1
ATOM 1071 O O . LEU A 1 134 ? -2.031 -5.168 1.448 1.00 93.06 134 LEU A O 1
ATOM 1075 N N . HIS A 1 135 ? -2.377 -3.917 3.285 1.00 94.06 135 HIS A N 1
ATOM 1076 C CA . HIS A 1 135 ? -1.428 -2.864 2.926 1.00 94.06 135 HIS A CA 1
ATOM 1077 C C . HIS A 1 135 ? -0.020 -3.413 2.658 1.00 94.06 135 HIS A C 1
ATOM 1079 O O . HIS A 1 135 ? 0.539 -3.175 1.589 1.00 94.06 135 HIS A O 1
ATOM 1085 N N . ALA A 1 136 ? 0.537 -4.182 3.600 1.00 91.25 136 ALA A N 1
ATOM 1086 C CA . ALA A 1 136 ? 1.880 -4.744 3.473 1.00 91.25 136 ALA A CA 1
ATOM 1087 C C . ALA A 1 136 ? 1.999 -5.699 2.276 1.00 91.25 136 ALA A C 1
ATOM 1089 O O . ALA A 1 136 ? 3.018 -5.693 1.590 1.00 91.25 136 ALA A O 1
ATOM 1090 N N . SER A 1 137 ? 0.951 -6.478 1.995 1.00 91.44 137 SER A N 1
ATOM 1091 C CA . SER A 1 137 ? 0.918 -7.396 0.850 1.00 91.44 137 SER A CA 1
ATOM 1092 C C . SER A 1 137 ? 0.916 -6.643 -0.480 1.00 91.44 137 SER A C 1
ATOM 1094 O O . SER A 1 137 ? 1.681 -6.988 -1.378 1.00 91.44 137 SER A O 1
ATOM 1096 N N . VAL A 1 138 ? 0.098 -5.591 -0.604 1.00 93.44 138 VAL A N 1
ATOM 1097 C CA . VAL A 1 138 ? 0.034 -4.772 -1.827 1.00 93.44 138 VAL A CA 1
ATOM 1098 C C . VAL A 1 138 ? 1.358 -4.041 -2.063 1.00 93.44 138 VAL A C 1
ATOM 1100 O O . VAL A 1 138 ? 1.862 -4.052 -3.184 1.00 93.44 138 VAL A O 1
ATOM 1103 N N . VAL A 1 139 ? 1.957 -3.465 -1.016 1.00 91.00 139 VAL A N 1
ATOM 1104 C CA . VAL A 1 139 ? 3.273 -2.806 -1.107 1.00 91.00 139 VAL A CA 1
ATOM 1105 C C . VAL A 1 139 ? 4.360 -3.798 -1.513 1.00 91.00 139 VAL A C 1
ATOM 1107 O O . VAL A 1 139 ? 5.087 -3.538 -2.466 1.00 91.00 139 VAL A O 1
ATOM 1110 N N . ALA A 1 140 ? 4.430 -4.964 -0.861 1.00 92.81 140 ALA A N 1
ATOM 1111 C CA . ALA A 1 140 ? 5.411 -5.992 -1.203 1.00 92.81 140 ALA A CA 1
ATOM 1112 C C . ALA A 1 140 ? 5.286 -6.447 -2.663 1.00 92.81 140 ALA A C 1
ATOM 1114 O O . ALA A 1 140 ? 6.299 -6.665 -3.327 1.00 92.81 140 ALA A O 1
ATOM 1115 N N . PHE A 1 141 ? 4.057 -6.571 -3.171 1.00 93.44 141 PHE A N 1
ATOM 1116 C CA . PHE A 1 141 ? 3.807 -6.934 -4.562 1.00 93.44 141 PHE A CA 1
ATOM 1117 C C . PHE A 1 141 ? 4.295 -5.852 -5.537 1.00 93.44 141 PHE A C 1
ATOM 1119 O O . PHE A 1 141 ? 5.009 -6.171 -6.487 1.00 93.44 141 PHE A O 1
ATOM 1126 N N . PHE A 1 142 ? 3.975 -4.579 -5.279 1.00 91.94 142 PHE A N 1
ATOM 1127 C CA . PHE A 1 142 ? 4.460 -3.456 -6.088 1.00 91.94 142 PHE A CA 1
ATOM 1128 C C . PHE A 1 142 ? 5.984 -3.353 -6.095 1.00 91.94 142 PHE A C 1
ATOM 1130 O O . PHE A 1 142 ? 6.581 -3.242 -7.166 1.00 91.94 142 PHE A O 1
ATOM 1137 N N . ASP A 1 143 ? 6.612 -3.420 -4.921 1.00 92.38 143 ASP A N 1
ATOM 1138 C CA . ASP A 1 143 ? 8.065 -3.317 -4.802 1.00 92.38 143 ASP A CA 1
ATOM 1139 C C . ASP A 1 143 ? 8.754 -4.494 -5.499 1.00 92.38 143 ASP A C 1
ATOM 1141 O O . ASP A 1 143 ? 9.759 -4.304 -6.179 1.00 92.38 143 ASP A O 1
ATOM 1145 N N . SER A 1 144 ? 8.188 -5.703 -5.397 1.00 94.31 144 SER A N 1
ATOM 1146 C CA . SER A 1 144 ? 8.696 -6.884 -6.109 1.00 94.31 144 SER A CA 1
ATOM 1147 C C . SER A 1 144 ? 8.576 -6.720 -7.622 1.00 94.31 144 SER A C 1
ATOM 1149 O O . SER A 1 144 ? 9.509 -7.054 -8.351 1.00 94.31 144 SER A O 1
ATOM 1151 N N . TYR A 1 145 ? 7.457 -6.172 -8.104 1.00 93.38 145 TYR A N 1
ATOM 1152 C CA . TYR A 1 145 ? 7.266 -5.897 -9.524 1.00 93.38 145 TYR A CA 1
ATOM 1153 C C . TYR A 1 145 ? 8.279 -4.865 -10.035 1.00 93.38 145 TYR A C 1
ATOM 1155 O O . TYR A 1 145 ? 8.962 -5.122 -11.024 1.00 93.38 145 TYR A O 1
ATOM 1163 N N . GLN A 1 146 ? 8.434 -3.730 -9.343 1.00 91.88 146 GLN A N 1
ATOM 1164 C CA . GLN A 1 146 ? 9.418 -2.700 -9.706 1.00 91.88 146 GLN A CA 1
ATOM 1165 C C . GLN A 1 146 ? 10.851 -3.228 -9.632 1.00 91.88 146 GLN A C 1
ATOM 1167 O O . GLN A 1 146 ? 11.685 -2.898 -10.476 1.00 91.88 146 GLN A O 1
ATOM 1172 N N . PHE A 1 147 ? 11.134 -4.086 -8.652 1.00 94.31 147 PHE A N 1
ATOM 1173 C CA . PHE A 1 147 ? 12.425 -4.738 -8.531 1.00 94.31 147 PHE A CA 1
ATOM 1174 C C . PHE A 1 147 ? 12.714 -5.636 -9.737 1.00 94.31 147 PHE A C 1
ATOM 1176 O O . PHE A 1 147 ? 13.777 -5.494 -10.334 1.00 94.31 147 PHE A O 1
ATOM 1183 N N . ILE A 1 148 ? 11.773 -6.495 -10.148 1.00 94.81 148 ILE A N 1
ATOM 1184 C CA . ILE A 1 148 ? 11.918 -7.335 -11.351 1.00 94.81 148 ILE A CA 1
ATOM 1185 C C . ILE A 1 148 ? 12.094 -6.457 -12.593 1.00 94.81 148 ILE A C 1
ATOM 1187 O O . ILE A 1 148 ? 13.052 -6.648 -13.345 1.00 94.81 148 ILE A O 1
ATOM 1191 N N . LEU A 1 149 ? 11.236 -5.445 -12.755 1.00 92.06 149 LEU A N 1
ATOM 1192 C CA . LEU A 1 149 ? 11.283 -4.514 -13.881 1.00 92.06 149 LEU A CA 1
ATOM 1193 C C . LEU A 1 149 ? 12.641 -3.815 -13.990 1.00 92.06 149 LEU A C 1
ATOM 1195 O O . LEU A 1 149 ? 13.132 -3.600 -15.095 1.00 92.06 149 LEU A O 1
ATOM 1199 N N . SER A 1 150 ? 13.295 -3.543 -12.856 1.00 92.94 150 SER A N 1
ATOM 1200 C CA . SER A 1 150 ? 14.625 -2.933 -12.834 1.00 92.94 150 SER A CA 1
ATOM 1201 C C . SER A 1 150 ? 15.717 -3.766 -13.509 1.00 92.94 150 SER A C 1
ATOM 1203 O O . SER A 1 150 ? 16.749 -3.200 -13.877 1.00 92.94 150 SER A O 1
ATOM 1205 N N . PHE A 1 151 ? 15.500 -5.073 -13.697 1.00 94.44 151 PHE A N 1
ATOM 1206 C CA . PHE A 1 151 ? 16.422 -5.978 -14.389 1.00 94.44 151 PHE A CA 1
ATOM 1207 C C . PHE A 1 151 ? 15.944 -6.402 -15.778 1.00 94.44 151 PHE A C 1
ATOM 1209 O O . PHE A 1 151 ? 16.778 -6.789 -16.593 1.00 94.44 151 PHE A O 1
ATOM 1216 N N . THR A 1 152 ? 14.636 -6.374 -16.043 1.00 94.56 152 THR A N 1
ATOM 1217 C CA . THR A 1 152 ? 14.049 -7.009 -17.235 1.00 94.56 152 THR A CA 1
ATOM 1218 C C . THR A 1 152 ? 13.555 -6.036 -18.302 1.00 94.56 152 THR A C 1
ATOM 1220 O O . THR A 1 152 ? 12.983 -6.491 -19.290 1.00 94.56 152 THR A O 1
ATOM 1223 N N . TYR A 1 153 ? 13.720 -4.722 -18.129 1.00 92.38 153 TYR A N 1
ATOM 1224 C CA . TYR A 1 153 ? 13.302 -3.751 -19.146 1.00 92.38 153 TYR A CA 1
ATOM 1225 C C . TYR A 1 153 ? 14.129 -3.914 -20.436 1.00 92.38 153 TYR A C 1
ATOM 1227 O O . TYR A 1 153 ? 15.351 -4.069 -20.385 1.00 92.38 153 TYR A O 1
ATOM 1235 N N . ALA A 1 154 ? 13.464 -3.897 -21.595 1.00 92.69 154 ALA A N 1
ATOM 1236 C CA . ALA A 1 154 ? 14.117 -4.007 -22.902 1.00 92.69 154 ALA A CA 1
ATOM 1237 C C . ALA A 1 154 ? 14.227 -2.639 -23.585 1.00 92.69 154 ALA A C 1
ATOM 1239 O O . ALA A 1 154 ? 15.247 -2.327 -24.201 1.00 92.69 154 ALA A O 1
ATOM 1240 N N . THR A 1 155 ? 13.191 -1.811 -23.444 1.00 91.50 155 THR A N 1
ATOM 1241 C CA . THR A 1 155 ? 13.153 -0.437 -23.946 1.00 91.50 155 THR A CA 1
ATOM 1242 C C . THR A 1 155 ? 13.081 0.561 -22.782 1.00 91.50 155 THR A C 1
ATOM 1244 O O . THR A 1 155 ? 12.580 0.226 -21.705 1.00 91.50 155 THR A O 1
ATOM 1247 N N . PRO A 1 156 ? 13.581 1.801 -22.948 1.00 85.50 156 PRO A N 1
ATOM 1248 C CA . PRO A 1 156 ? 13.622 2.783 -21.861 1.00 85.50 156 PRO A CA 1
ATOM 1249 C C . PRO A 1 156 ? 12.232 3.187 -21.348 1.00 85.50 156 PRO A C 1
ATOM 1251 O O . PRO A 1 156 ? 12.105 3.590 -20.194 1.00 85.50 156 PRO A O 1
ATOM 1254 N N . CYS A 1 157 ? 11.189 3.065 -22.175 1.00 87.69 157 CYS A N 1
ATOM 1255 C CA . CYS A 1 157 ? 9.821 3.397 -21.785 1.00 87.69 157 CYS A CA 1
ATOM 1256 C C . CYS A 1 157 ? 9.062 2.213 -21.147 1.00 87.69 157 CYS A C 1
ATOM 1258 O O . CYS A 1 157 ? 8.019 2.439 -20.540 1.00 87.69 157 CYS A O 1
ATOM 1260 N N . ASP A 1 158 ? 9.596 0.982 -21.176 1.00 88.31 158 ASP A N 1
ATOM 1261 C CA . ASP A 1 158 ? 8.979 -0.175 -20.491 1.00 88.31 158 ASP A CA 1
ATOM 1262 C C . ASP A 1 158 ? 9.021 -0.045 -18.959 1.00 88.31 158 ASP A C 1
ATOM 1264 O O . ASP A 1 158 ? 8.348 -0.779 -18.239 1.00 88.31 158 ASP A O 1
ATOM 1268 N N . VAL A 1 159 ? 9.824 0.892 -18.447 1.00 87.25 159 VAL A N 1
ATOM 1269 C CA . VAL A 1 159 ? 9.938 1.194 -17.016 1.00 87.25 159 VAL A CA 1
ATOM 1270 C C . VAL A 1 159 ? 8.639 1.797 -16.458 1.00 87.25 159 VAL A C 1
ATOM 1272 O O . VAL A 1 159 ? 8.369 1.687 -15.258 1.00 87.25 159 VAL A O 1
ATOM 1275 N N . PHE A 1 160 ? 7.810 2.412 -17.307 1.00 85.00 160 PHE A N 1
ATOM 1276 C CA . PHE A 1 160 ? 6.533 2.973 -16.882 1.00 85.00 160 PHE A CA 1
ATOM 1277 C C . PHE A 1 160 ? 5.485 1.876 -16.706 1.00 85.00 160 PHE A C 1
ATOM 1279 O O . PHE A 1 160 ? 5.251 1.036 -17.573 1.00 85.00 160 PHE A O 1
ATOM 1286 N N . LEU A 1 161 ? 4.836 1.895 -15.545 1.00 84.31 161 LEU A N 1
ATOM 1287 C CA . LEU A 1 161 ? 3.845 0.896 -15.181 1.00 84.31 161 LEU A CA 1
ATOM 1288 C C . LEU A 1 161 ? 2.586 1.053 -16.052 1.00 84.31 161 LEU A C 1
ATOM 1290 O O . LEU A 1 161 ? 2.069 2.170 -16.140 1.00 84.31 161 LEU A O 1
ATOM 1294 N N . PRO A 1 162 ? 2.042 -0.034 -16.637 1.00 87.50 162 PRO A N 1
ATOM 1295 C CA . PRO A 1 162 ? 0.784 0.030 -17.370 1.00 87.50 162 PRO A CA 1
ATOM 1296 C C . PRO A 1 162 ? -0.326 0.636 -16.508 1.00 87.50 162 PRO A C 1
ATOM 1298 O O . PRO A 1 162 ? -0.444 0.339 -15.312 1.00 87.50 162 PRO A O 1
ATOM 1301 N N . ARG A 1 163 ? -1.161 1.477 -17.117 1.00 83.88 163 ARG A N 1
ATOM 1302 C CA . ARG A 1 163 ? -2.214 2.238 -16.430 1.00 83.88 163 ARG A CA 1
ATOM 1303 C C . ARG A 1 163 ? -3.183 1.327 -15.679 1.00 83.88 163 ARG A C 1
ATOM 1305 O O . ARG A 1 163 ? -3.584 1.614 -14.553 1.00 83.88 163 ARG A O 1
ATOM 1312 N N . GLU A 1 164 ? -3.539 0.216 -16.298 1.00 86.06 164 GLU A N 1
ATOM 1313 C CA . GLU A 1 164 ? -4.468 -0.789 -15.796 1.00 86.06 164 GLU A CA 1
ATOM 1314 C C . GLU A 1 164 ? -3.905 -1.437 -14.533 1.00 86.06 164 GLU A C 1
ATOM 1316 O O . GLU A 1 164 ? -4.603 -1.554 -13.526 1.00 86.06 164 GLU A O 1
ATOM 1321 N N . PHE A 1 165 ? -2.614 -1.779 -14.555 1.00 88.19 165 PHE A N 1
ATOM 1322 C CA . PHE A 1 165 ? -1.919 -2.316 -13.392 1.00 88.19 165 PHE A CA 1
ATOM 1323 C C . PHE A 1 165 ? -1.898 -1.287 -12.259 1.00 88.19 165 PHE A C 1
ATOM 1325 O O . PHE A 1 165 ? -2.229 -1.612 -11.117 1.00 88.19 165 PHE A O 1
ATOM 1332 N N . TYR A 1 166 ? -1.577 -0.027 -12.568 1.00 86.44 166 TYR A N 1
ATOM 1333 C CA . TYR A 1 166 ? -1.595 1.037 -11.569 1.00 86.44 166 TYR A CA 1
ATOM 1334 C C . TYR A 1 166 ? -2.974 1.167 -10.910 1.00 86.44 166 TYR A C 1
ATOM 1336 O O . TYR A 1 166 ? -3.059 1.119 -9.687 1.00 86.44 166 TYR A O 1
ATOM 1344 N N . ILE A 1 167 ? -4.060 1.248 -11.684 1.00 85.56 167 ILE A N 1
ATOM 1345 C CA . ILE A 1 167 ? -5.420 1.385 -11.138 1.00 85.56 167 ILE A CA 1
ATOM 1346 C C . ILE A 1 167 ? -5.784 0.182 -10.257 1.00 85.56 167 ILE A C 1
ATOM 1348 O O . ILE A 1 167 ? -6.265 0.367 -9.138 1.00 85.56 167 ILE A O 1
ATOM 1352 N N . VAL A 1 168 ? -5.531 -1.045 -10.721 1.00 90.50 168 VAL A N 1
ATOM 1353 C CA . VAL A 1 168 ? -5.932 -2.269 -10.007 1.00 90.50 168 VAL A CA 1
ATOM 1354 C C . VAL A 1 168 ? -5.255 -2.393 -8.646 1.00 90.50 168 VAL A C 1
ATOM 1356 O O . VAL A 1 168 ? -5.907 -2.806 -7.690 1.00 90.50 168 VAL A O 1
ATOM 1359 N N . PHE A 1 169 ? -3.979 -2.028 -8.530 1.00 88.06 169 PHE A N 1
ATOM 1360 C CA . PHE A 1 169 ? -3.228 -2.218 -7.288 1.00 88.06 169 PHE A CA 1
ATOM 1361 C C . PHE A 1 169 ? -3.168 -0.959 -6.412 1.00 88.06 169 PHE A C 1
ATOM 1363 O O . PHE A 1 169 ? -3.139 -1.060 -5.181 1.00 88.06 169 PHE A O 1
ATOM 1370 N N . HIS A 1 170 ? -3.217 0.237 -7.003 1.00 86.81 170 HIS A N 1
ATOM 1371 C CA . HIS A 1 170 ? -3.218 1.486 -6.241 1.00 86.81 170 HIS A CA 1
ATOM 1372 C C . HIS A 1 170 ? -4.524 1.675 -5.460 1.00 86.81 170 HIS A C 1
ATOM 1374 O O . HIS A 1 170 ? -4.510 2.200 -4.345 1.00 86.81 170 HIS A O 1
ATOM 1380 N N . MET A 1 171 ? -5.646 1.193 -6.001 1.00 87.50 171 MET A N 1
ATOM 1381 C CA . MET A 1 171 ? -6.949 1.257 -5.338 1.00 87.50 171 MET A CA 1
ATOM 1382 C C . MET A 1 171 ? -6.966 0.487 -3.996 1.00 87.50 171 MET A C 1
ATOM 1384 O O . MET A 1 171 ? -7.230 1.113 -2.966 1.00 87.50 171 MET A O 1
ATOM 1388 N N . PRO A 1 172 ? -6.608 -0.815 -3.933 1.00 90.50 172 PRO A N 1
ATOM 1389 C CA . PRO A 1 172 ? -6.433 -1.546 -2.676 1.00 90.50 172 PRO A CA 1
ATOM 1390 C C . PRO A 1 172 ? -5.445 -0.891 -1.712 1.00 90.50 172 PRO A C 1
ATOM 1392 O O . PRO A 1 172 ? -5.671 -0.892 -0.502 1.00 90.50 172 PRO A O 1
ATOM 1395 N N . PHE A 1 173 ? -4.354 -0.322 -2.228 1.00 91.19 173 PHE A N 1
ATOM 1396 C CA . PHE A 1 173 ? -3.357 0.355 -1.406 1.00 91.19 173 PHE A CA 1
ATOM 1397 C C . PHE A 1 173 ? -3.941 1.578 -0.686 1.00 91.19 173 PHE A C 1
ATOM 1399 O O . PHE A 1 173 ? -3.829 1.675 0.539 1.00 91.19 173 PHE A O 1
ATOM 1406 N N . MET A 1 174 ? -4.607 2.472 -1.422 1.00 88.00 174 MET A N 1
ATOM 1407 C CA . MET A 1 174 ? -5.266 3.654 -0.855 1.00 88.00 174 MET A CA 1
ATOM 1408 C C . MET A 1 174 ? -6.390 3.267 0.103 1.00 88.00 174 MET A C 1
ATOM 1410 O O . MET A 1 174 ? -6.482 3.816 1.201 1.00 88.00 174 MET A O 1
ATOM 1414 N N . TYR A 1 175 ? -7.193 2.271 -0.273 1.00 89.81 175 TYR A N 1
ATOM 1415 C CA . TYR A 1 175 ? -8.238 1.730 0.588 1.00 89.81 175 TYR A CA 1
ATOM 1416 C C . TYR A 1 175 ? -7.673 1.212 1.918 1.00 89.81 175 TYR A C 1
ATOM 1418 O O . TYR A 1 175 ? -8.208 1.525 2.979 1.00 89.81 175 TYR A O 1
ATOM 1426 N N . SER A 1 176 ? -6.557 0.480 1.881 1.00 92.56 176 SER A N 1
ATOM 1427 C CA . SER A 1 176 ? -5.922 -0.051 3.091 1.00 92.56 176 SER A CA 1
ATOM 1428 C C . SER A 1 176 ? -5.424 1.058 4.018 1.00 92.56 176 SER A C 1
ATOM 1430 O O . SER A 1 176 ? -5.581 0.946 5.229 1.00 92.56 176 SER A O 1
ATOM 1432 N N . ILE A 1 177 ? -4.865 2.144 3.468 1.00 88.50 177 ILE A N 1
ATOM 1433 C CA . ILE A 1 177 ? -4.422 3.305 4.259 1.00 88.50 177 ILE A CA 1
ATOM 1434 C C . ILE A 1 177 ? -5.614 3.950 4.972 1.00 88.50 177 ILE A C 1
ATOM 1436 O O . ILE A 1 177 ? -5.590 4.089 6.194 1.00 88.50 177 ILE A O 1
ATOM 1440 N N . LEU A 1 178 ? -6.679 4.269 4.229 1.00 87.62 178 LEU A N 1
ATOM 1441 C CA . LEU A 1 178 ? -7.890 4.867 4.799 1.00 87.62 178 LEU A CA 1
ATOM 1442 C C . LEU A 1 178 ? -8.524 3.956 5.857 1.00 87.62 178 LEU A C 1
ATOM 1444 O O . LEU A 1 178 ? -8.965 4.426 6.905 1.00 87.62 178 LEU A O 1
ATOM 1448 N N . TRP A 1 179 ? -8.529 2.642 5.620 1.00 91.00 179 TRP A N 1
ATOM 1449 C CA . TRP A 1 179 ? -9.050 1.666 6.573 1.00 91.00 179 TRP A CA 1
ATOM 1450 C C . TRP A 1 179 ? -8.209 1.605 7.860 1.00 91.00 179 TRP A C 1
ATOM 1452 O O . TRP A 1 179 ? -8.769 1.550 8.962 1.00 91.00 179 TRP A O 1
ATOM 1462 N N . ILE A 1 180 ? -6.878 1.663 7.756 1.00 90.38 180 ILE A N 1
ATOM 1463 C CA . ILE A 1 180 ? -5.980 1.736 8.918 1.00 90.38 180 ILE A CA 1
ATOM 1464 C C . ILE A 1 180 ? -6.266 3.008 9.724 1.00 90.38 180 ILE A C 1
ATOM 1466 O O . ILE A 1 180 ? -6.502 2.910 10.929 1.00 90.38 180 ILE A O 1
ATOM 1470 N N . GLU A 1 181 ? -6.308 4.176 9.081 1.00 86.88 181 GLU A N 1
ATOM 1471 C CA . GLU A 1 181 ? -6.564 5.463 9.745 1.00 86.88 181 GLU A CA 1
ATOM 1472 C C . GLU A 1 181 ? -7.933 5.491 10.435 1.00 86.88 181 GLU A C 1
ATOM 1474 O O . GLU A 1 181 ? -8.027 5.807 11.625 1.00 86.88 181 GLU A O 1
ATOM 1479 N N . ALA A 1 182 ? -8.990 5.067 9.737 1.00 86.56 182 ALA A N 1
ATOM 1480 C CA . ALA A 1 182 ? -10.334 4.967 10.299 1.00 86.56 182 ALA A CA 1
ATOM 1481 C C . ALA A 1 182 ? -10.371 4.038 11.527 1.00 86.56 182 ALA A C 1
ATOM 1483 O O . ALA A 1 182 ? -10.903 4.401 12.579 1.00 86.56 182 ALA A O 1
ATOM 1484 N N . SER A 1 183 ? -9.736 2.863 11.437 1.00 86.62 183 SER A N 1
ATOM 1485 C CA . SER A 1 183 ? -9.659 1.909 12.552 1.00 86.62 183 SER A CA 1
ATOM 1486 C C . SER A 1 183 ? -8.904 2.487 13.754 1.00 86.62 183 SER A C 1
ATOM 1488 O O . SER A 1 183 ? -9.292 2.253 14.901 1.00 86.62 183 SER A O 1
ATOM 1490 N N . GLN A 1 184 ? -7.844 3.265 13.513 1.00 87.31 184 GLN A N 1
ATOM 1491 C CA . GLN A 1 184 ? -7.078 3.938 14.564 1.00 87.31 184 GLN A CA 1
ATOM 1492 C C . GLN A 1 184 ? -7.901 5.023 15.267 1.00 87.31 184 GLN A C 1
ATOM 1494 O O . GLN A 1 184 ? -7.895 5.078 16.498 1.00 87.31 184 GLN A O 1
ATOM 1499 N N . VAL A 1 185 ? -8.650 5.840 14.520 1.00 85.56 185 VAL A N 1
ATOM 1500 C CA . VAL A 1 185 ? -9.539 6.868 15.090 1.00 85.56 185 VAL A CA 1
ATOM 1501 C C . VAL A 1 185 ? -10.624 6.231 15.957 1.00 85.56 185 VAL A C 1
ATOM 1503 O O . VAL A 1 185 ? -10.832 6.662 17.093 1.00 85.56 185 VAL A O 1
ATOM 1506 N N . VAL A 1 186 ? -11.268 5.160 15.481 1.00 86.81 186 VAL A N 1
ATOM 1507 C CA . VAL A 1 186 ? -12.290 4.443 16.263 1.00 86.81 186 VAL A CA 1
ATOM 1508 C C . VAL A 1 186 ? -11.685 3.816 17.522 1.00 86.81 186 VAL A C 1
ATOM 1510 O O . VAL A 1 186 ? -12.291 3.879 18.591 1.00 86.81 186 VAL A O 1
ATOM 1513 N N . MET A 1 187 ? -10.470 3.265 17.442 1.00 86.56 187 MET A N 1
ATOM 1514 C CA . MET A 1 187 ? -9.771 2.722 18.610 1.00 86.56 187 MET A CA 1
ATOM 1515 C C . MET A 1 187 ? -9.434 3.810 19.640 1.00 86.56 187 MET A C 1
ATOM 1517 O O . MET A 1 187 ? -9.617 3.591 20.838 1.00 86.56 187 MET A O 1
ATOM 1521 N N . LEU A 1 188 ? -8.973 4.984 19.196 1.00 85.38 188 LEU A N 1
ATOM 1522 C CA . LEU A 1 188 ? -8.716 6.134 20.070 1.00 85.38 188 LEU A CA 1
ATOM 1523 C C . LEU A 1 188 ? -10.000 6.623 20.741 1.00 85.38 188 LEU A C 1
ATOM 1525 O O . LEU A 1 188 ? -10.006 6.848 21.951 1.00 85.38 188 LEU A O 1
ATOM 1529 N N . PHE A 1 189 ? -11.096 6.723 19.990 1.00 85.44 189 PHE A N 1
ATOM 1530 C CA . PHE A 1 189 ? -12.381 7.139 20.540 1.00 85.44 189 PHE A CA 1
ATOM 1531 C C . PHE A 1 189 ? -12.952 6.115 21.525 1.00 85.44 189 PHE A C 1
ATOM 1533 O O . PHE A 1 189 ? -13.418 6.489 22.597 1.00 85.44 189 PHE A O 1
ATOM 1540 N N . GLY A 1 190 ? -12.851 4.817 21.223 1.00 83.56 190 GLY A N 1
ATOM 1541 C CA . GLY A 1 190 ? -13.258 3.755 22.145 1.00 83.56 190 GLY A CA 1
ATOM 1542 C C . GLY A 1 190 ? -12.491 3.804 23.469 1.00 83.56 190 GLY A C 1
ATOM 1543 O O . GLY A 1 190 ? -13.070 3.579 24.530 1.00 83.56 190 GLY A O 1
ATOM 1544 N N . ARG A 1 191 ? -11.203 4.170 23.428 1.00 82.88 191 ARG A N 1
ATOM 1545 C CA . ARG A 1 191 ? -10.384 4.389 24.631 1.00 82.88 191 ARG A CA 1
ATOM 1546 C C . ARG A 1 191 ? -10.790 5.650 25.384 1.00 82.88 191 ARG A C 1
ATOM 1548 O O . ARG A 1 191 ? -10.902 5.601 26.601 1.00 82.88 191 ARG A O 1
ATOM 1555 N N . PHE A 1 192 ? -11.034 6.748 24.671 1.00 84.31 192 PHE A N 1
ATOM 1556 C CA . PHE A 1 192 ? -11.534 7.986 25.263 1.00 84.31 192 PHE A CA 1
ATOM 1557 C C . PHE A 1 192 ? -12.844 7.719 26.011 1.00 84.31 192 PHE A C 1
ATOM 1559 O O . PHE A 1 192 ? -12.919 7.964 27.210 1.00 84.31 192 PHE A O 1
ATOM 1566 N N . LEU A 1 193 ? -13.825 7.099 25.351 1.00 83.25 193 LEU A N 1
ATOM 1567 C CA . LEU A 1 193 ? -15.077 6.703 25.989 1.00 83.25 193 LEU A CA 1
ATOM 1568 C C . LEU A 1 193 ? -14.855 5.801 27.200 1.00 83.25 193 LEU A C 1
ATOM 1570 O O . LEU A 1 193 ? -15.463 6.053 28.225 1.00 83.25 193 LEU A O 1
ATOM 1574 N N . ALA A 1 194 ? -13.971 4.802 27.134 1.00 80.00 194 ALA A N 1
ATOM 1575 C CA . ALA A 1 194 ? -13.691 3.955 28.293 1.00 80.00 194 ALA A CA 1
ATOM 1576 C C . ALA A 1 194 ? -13.167 4.766 29.496 1.00 80.00 194 ALA A C 1
ATOM 1578 O O . ALA A 1 194 ? -13.620 4.548 30.617 1.00 80.00 194 ALA A O 1
ATOM 1579 N N . THR A 1 195 ? -12.275 5.737 29.269 1.00 82.31 195 THR A N 1
ATOM 1580 C CA . THR A 1 195 ? -11.762 6.625 30.325 1.00 82.31 195 THR A CA 1
ATOM 1581 C C . THR A 1 195 ? -12.860 7.517 30.911 1.00 82.31 195 THR A C 1
ATOM 1583 O O . THR A 1 195 ? -12.944 7.657 32.129 1.00 82.31 195 THR A O 1
ATOM 1586 N N . PHE A 1 196 ? -13.727 8.096 30.074 1.00 80.12 196 PHE A N 1
ATOM 1587 C CA . PHE A 1 196 ? -14.828 8.947 30.545 1.00 80.12 196 PHE A CA 1
ATOM 1588 C C . PHE A 1 196 ? -15.961 8.144 31.185 1.00 80.12 196 PHE A C 1
ATOM 1590 O O . PHE A 1 196 ? -16.497 8.571 32.202 1.00 80.12 196 PHE A O 1
ATOM 1597 N N . SER A 1 197 ? -16.304 6.972 30.652 1.00 70.75 197 SER A N 1
ATOM 1598 C CA . SER A 1 197 ? -17.316 6.072 31.210 1.00 70.75 197 SER A CA 1
ATOM 1599 C C . SER A 1 197 ? -16.888 5.497 32.555 1.00 70.75 197 SER A C 1
ATOM 1601 O O . SER A 1 197 ? -17.734 5.369 33.428 1.00 70.75 197 SER A O 1
ATOM 1603 N N . LEU A 1 198 ? -15.596 5.243 32.791 1.00 65.38 198 LEU A N 1
ATOM 1604 C CA . LEU A 1 198 ? -15.106 4.943 34.146 1.00 65.38 198 LEU A CA 1
ATOM 1605 C C . LEU A 1 198 ? -15.341 6.107 35.122 1.00 65.38 198 LEU A C 1
ATOM 1607 O O . LEU A 1 198 ? -15.502 5.874 36.315 1.00 65.38 198 LEU A O 1
ATOM 1611 N N . ALA A 1 199 ? -15.403 7.343 34.620 1.00 62.69 199 ALA A N 1
ATOM 1612 C CA . ALA A 1 199 ? -15.765 8.514 35.410 1.00 62.69 199 ALA A CA 1
ATOM 1613 C C . ALA A 1 199 ? -17.286 8.753 35.502 1.00 62.69 199 ALA A C 1
ATOM 1615 O O . ALA A 1 199 ? -17.706 9.553 36.334 1.00 62.69 199 ALA A O 1
ATOM 1616 N N . THR A 1 200 ? -18.115 8.102 34.668 1.00 60.59 200 THR A N 1
ATOM 1617 C CA . THR A 1 200 ? -19.553 8.429 34.546 1.00 60.59 200 THR A CA 1
ATOM 1618 C C . THR A 1 200 ? -20.550 7.268 34.611 1.00 60.59 200 THR A C 1
ATOM 1620 O O . THR A 1 200 ? -21.736 7.563 34.727 1.00 60.59 200 THR A O 1
ATOM 1623 N N . GLN A 1 201 ? -20.175 5.982 34.561 1.00 50.97 201 GLN A N 1
ATOM 1624 C CA . GLN A 1 201 ? -21.187 4.925 34.422 1.00 50.97 201 GLN A CA 1
ATOM 1625 C C . GLN A 1 201 ? -20.900 3.601 35.139 1.00 50.97 201 GLN A C 1
ATOM 1627 O O . GLN A 1 201 ? -20.059 2.797 34.740 1.00 50.97 201 GLN A O 1
ATOM 1632 N N . GLU A 1 202 ? -21.774 3.344 36.112 1.00 47.84 202 GLU A N 1
ATOM 1633 C CA . GLU A 1 202 ? -22.148 2.036 36.646 1.00 47.84 202 GLU A CA 1
ATOM 1634 C C . GLU A 1 202 ? -23.267 1.361 35.813 1.00 47.84 202 GLU A C 1
ATOM 1636 O O . GLU A 1 202 ? -23.596 0.210 36.064 1.00 47.84 202 GLU A O 1
ATOM 1641 N N . GLN A 1 203 ? -23.862 1.997 34.793 1.00 52.03 203 GLN A N 1
ATOM 1642 C CA . GLN A 1 203 ? -25.032 1.428 34.099 1.00 52.03 203 GLN A CA 1
ATOM 1643 C C . GLN A 1 203 ? -25.193 1.940 32.660 1.00 52.03 203 GLN A C 1
ATOM 1645 O O . GLN A 1 203 ? -25.699 3.039 32.479 1.00 52.03 203 GLN A O 1
ATOM 1650 N N . ASP A 1 204 ? -24.851 1.099 31.666 1.00 58.00 204 ASP A N 1
ATOM 1651 C CA . ASP A 1 204 ? -25.478 1.028 30.319 1.00 58.00 204 ASP A CA 1
ATOM 1652 C C . ASP A 1 204 ? -24.684 1.530 29.069 1.00 58.00 204 ASP A C 1
ATOM 1654 O O . ASP A 1 204 ? -25.073 2.496 28.416 1.00 58.00 204 ASP A O 1
ATOM 1658 N N . SER A 1 205 ? -23.579 0.857 28.672 1.00 54.12 205 SER A N 1
ATOM 1659 C CA . SER A 1 205 ? -22.700 1.284 27.544 1.00 54.12 205 SER A CA 1
ATOM 1660 C C . SER A 1 205 ? -22.522 0.312 26.351 1.00 54.12 205 SER A C 1
ATOM 1662 O O . SER A 1 205 ? -21.706 0.562 25.460 1.00 54.12 205 SER A O 1
ATOM 1664 N N . ARG A 1 206 ? -23.279 -0.791 26.247 1.00 57.62 206 ARG A N 1
ATOM 1665 C CA . ARG A 1 206 ? -22.986 -1.873 25.268 1.00 57.62 206 ARG A CA 1
ATOM 1666 C C . ARG A 1 206 ? -23.340 -1.605 23.792 1.00 57.62 206 ARG A C 1
ATOM 1668 O O . ARG A 1 206 ? -22.912 -2.375 22.934 1.00 57.62 206 ARG A O 1
ATOM 1675 N N . THR A 1 207 ? -24.094 -0.555 23.461 1.00 62.88 207 THR A N 1
ATOM 1676 C CA . THR A 1 207 ? -24.680 -0.397 22.106 1.00 62.88 207 THR A CA 1
ATOM 1677 C C . THR A 1 207 ? -23.962 0.638 21.223 1.00 62.88 207 THR A C 1
ATOM 1679 O O . THR A 1 207 ? -24.052 0.573 19.998 1.00 62.88 207 THR A O 1
ATOM 1682 N N . SER A 1 208 ? -23.189 1.560 21.807 1.00 63.44 208 SER A N 1
ATOM 1683 C CA . SER A 1 208 ? -22.625 2.715 21.081 1.00 63.44 208 SER A CA 1
ATOM 1684 C C . SER A 1 208 ? -21.488 2.352 20.103 1.00 63.44 208 SER A C 1
ATOM 1686 O O . SER A 1 208 ? -21.426 2.868 18.984 1.00 63.44 208 SER A O 1
ATOM 1688 N N . GLY A 1 209 ? -20.626 1.389 20.458 1.00 62.22 209 GLY A N 1
ATOM 1689 C CA . GLY A 1 209 ? -19.419 1.069 19.676 1.00 62.22 209 GLY A CA 1
ATOM 1690 C C . GLY A 1 209 ? -19.689 0.520 18.268 1.00 62.22 209 GLY A C 1
ATOM 1691 O O . GLY A 1 209 ? -18.992 0.872 17.314 1.00 62.22 209 GLY A O 1
ATOM 1692 N N . LYS A 1 210 ? -20.737 -0.297 18.105 1.00 66.50 210 LYS A N 1
ATOM 1693 C CA . LYS A 1 210 ? -21.077 -0.920 16.812 1.00 66.50 210 LYS A CA 1
ATOM 1694 C C . LYS A 1 210 ? -21.552 0.098 15.775 1.00 66.50 210 LYS A C 1
ATOM 1696 O O . LYS A 1 210 ? -21.202 -0.016 14.602 1.00 66.50 210 LYS A O 1
ATOM 1701 N N . ILE A 1 211 ? -22.328 1.093 16.206 1.00 72.25 211 ILE A N 1
ATOM 1702 C CA . ILE A 1 211 ? -22.894 2.117 15.317 1.00 72.25 211 ILE A CA 1
ATOM 1703 C C . ILE A 1 211 ? -21.780 3.026 14.790 1.00 72.25 211 ILE A C 1
ATOM 1705 O O . ILE A 1 211 ? -21.735 3.304 13.592 1.00 72.25 211 ILE A O 1
ATOM 1709 N N . MET A 1 212 ? -20.830 3.416 15.647 1.00 67.56 212 MET A N 1
ATOM 1710 C CA . MET A 1 212 ? -19.694 4.242 15.228 1.00 67.56 212 MET A CA 1
ATOM 1711 C C . MET A 1 212 ? -18.773 3.544 14.228 1.00 67.56 212 MET A C 1
ATOM 1713 O O . MET A 1 212 ? -18.350 4.170 13.256 1.00 67.56 212 MET A O 1
ATOM 1717 N N . PHE A 1 213 ? -18.490 2.253 14.423 1.00 67.62 213 PHE A N 1
ATOM 1718 C CA . PHE A 1 213 ? -17.670 1.498 13.475 1.00 67.62 213 PHE A CA 1
ATOM 1719 C C . PHE A 1 213 ? -18.334 1.415 12.091 1.00 67.62 213 PHE A C 1
ATOM 1721 O O . PHE A 1 213 ? -17.705 1.716 11.078 1.00 67.62 213 PHE A O 1
ATOM 1728 N N . LEU A 1 214 ? -19.631 1.088 12.046 1.00 70.56 214 LEU A N 1
ATOM 1729 C CA . LEU A 1 214 ? -20.401 1.021 10.798 1.00 70.56 214 LEU A CA 1
ATOM 1730 C C . LEU A 1 214 ? -20.495 2.375 10.081 1.00 70.56 214 LEU A C 1
ATOM 1732 O O . LEU A 1 214 ? -20.404 2.423 8.853 1.00 70.56 214 LEU A O 1
ATOM 1736 N N . ALA A 1 215 ? -20.660 3.468 10.830 1.00 69.44 215 ALA A N 1
ATOM 1737 C CA . ALA A 1 215 ? -20.696 4.814 10.267 1.00 69.44 215 ALA A CA 1
ATOM 1738 C C . ALA A 1 215 ? -19.340 5.218 9.664 1.00 69.44 215 ALA A C 1
ATOM 1740 O O . ALA A 1 215 ? -19.302 5.749 8.555 1.00 69.44 215 ALA A O 1
ATOM 1741 N N . SER A 1 216 ? -18.235 4.904 10.350 1.00 69.94 216 SER A N 1
ATOM 1742 C CA . SER A 1 216 ? -16.878 5.234 9.900 1.00 69.94 216 SER A CA 1
ATOM 1743 C C . SER A 1 216 ? -16.492 4.523 8.599 1.00 69.94 216 SER A C 1
ATOM 1745 O O . SER A 1 216 ? -15.934 5.159 7.706 1.00 69.94 216 SER A O 1
ATOM 1747 N N . VAL A 1 217 ? -16.837 3.238 8.453 1.00 70.50 217 VAL A N 1
ATOM 1748 C CA . VAL A 1 217 ? -16.550 2.468 7.227 1.00 70.50 217 VAL A CA 1
ATOM 1749 C C . VAL A 1 217 ? -17.377 2.976 6.040 1.00 70.50 217 VAL A C 1
ATOM 1751 O O . VAL A 1 217 ? -16.879 3.039 4.916 1.00 70.50 217 VAL A O 1
ATOM 1754 N N . LYS A 1 218 ? -18.638 3.369 6.270 1.00 70.56 218 LYS A N 1
ATOM 1755 C CA . LYS A 1 218 ? -19.507 3.887 5.203 1.00 70.56 218 LYS A CA 1
ATOM 1756 C C . LYS A 1 218 ? -19.086 5.271 4.713 1.00 70.56 218 LYS A C 1
ATOM 1758 O O . LYS A 1 218 ? -19.114 5.496 3.504 1.00 70.56 218 LYS A O 1
ATOM 1763 N N . SER A 1 219 ? -18.712 6.181 5.615 1.00 71.75 219 SER A N 1
ATOM 1764 C CA . SER A 1 219 ? -18.358 7.552 5.226 1.00 71.75 219 SER A CA 1
ATOM 1765 C C . SER A 1 219 ? -17.052 7.613 4.432 1.00 71.75 219 SER A C 1
ATOM 1767 O O . SER A 1 219 ? -16.977 8.326 3.437 1.00 71.75 219 SER A O 1
ATOM 1769 N N . THR A 1 220 ? -16.046 6.814 4.800 1.00 71.38 220 THR A N 1
ATOM 1770 C CA . THR A 1 220 ? -14.745 6.815 4.105 1.00 71.38 220 THR A CA 1
ATOM 1771 C C . THR A 1 220 ? -14.786 6.168 2.720 1.00 71.38 220 THR A C 1
ATOM 1773 O O . THR A 1 220 ? -14.028 6.577 1.842 1.00 71.38 220 THR A O 1
ATOM 1776 N N . GLY A 1 221 ? -15.669 5.191 2.489 1.00 74.12 221 GLY A N 1
ATOM 1777 C CA . GLY A 1 221 ? -15.718 4.457 1.221 1.00 74.12 221 GLY A CA 1
ATOM 1778 C C . GLY A 1 221 ? -16.289 5.261 0.049 1.00 74.12 221 GLY A C 1
ATOM 1779 O O . GLY A 1 221 ? -15.658 5.352 -1.002 1.00 74.12 221 GLY A O 1
ATOM 1780 N N . ALA A 1 222 ? -17.482 5.842 0.208 1.00 76.94 222 ALA A N 1
ATOM 1781 C CA . ALA A 1 222 ? -18.204 6.444 -0.917 1.00 76.94 222 ALA A CA 1
ATOM 1782 C C . ALA A 1 222 ? -17.607 7.791 -1.357 1.00 76.94 222 ALA A C 1
ATOM 1784 O O . ALA A 1 222 ? -17.340 8.001 -2.540 1.00 76.94 222 ALA A O 1
ATOM 1785 N N . GLU A 1 223 ? -17.359 8.694 -0.407 1.00 77.88 223 GLU A N 1
ATOM 1786 C CA . GLU A 1 223 ? -16.855 10.036 -0.710 1.00 77.88 223 GLU A CA 1
ATOM 1787 C C . GLU A 1 223 ? -15.396 9.986 -1.188 1.00 77.88 223 GLU A C 1
ATOM 1789 O O . GLU A 1 223 ? -15.059 10.574 -2.219 1.00 77.88 223 GLU A O 1
ATOM 1794 N N . GLY A 1 224 ? -14.560 9.174 -0.526 1.00 74.56 224 GLY A N 1
ATOM 1795 C CA . GLY A 1 224 ? -13.171 8.942 -0.931 1.00 74.56 224 GLY A CA 1
ATOM 1796 C C . GLY A 1 224 ? -13.052 8.403 -2.359 1.00 74.56 224 GLY A C 1
ATOM 1797 O O . GLY A 1 224 ? -12.207 8.870 -3.125 1.00 74.56 224 GLY A O 1
ATOM 1798 N N . TRP A 1 225 ? -13.944 7.488 -2.753 1.00 78.06 225 TRP A N 1
ATOM 1799 C CA . TRP A 1 225 ? -13.964 6.926 -4.104 1.00 78.06 225 TRP A CA 1
ATOM 1800 C C . TRP A 1 225 ? -14.281 7.968 -5.175 1.00 78.06 225 TRP A C 1
ATOM 1802 O O . TRP A 1 225 ? -13.565 8.069 -6.171 1.00 78.06 225 TRP A O 1
ATOM 1812 N N . THR A 1 226 ? -15.331 8.767 -4.968 1.00 83.44 226 THR A N 1
ATOM 1813 C CA . THR A 1 226 ? -15.725 9.792 -5.947 1.00 83.44 226 THR A CA 1
ATOM 1814 C C . THR A 1 226 ? -14.624 10.830 -6.155 1.00 83.44 226 THR A C 1
ATOM 1816 O O . THR A 1 226 ? -14.340 11.218 -7.289 1.00 83.44 226 THR A O 1
ATOM 1819 N N . ASN A 1 227 ? -13.942 11.230 -5.080 1.00 82.00 227 ASN A N 1
ATOM 1820 C CA . ASN A 1 227 ? -12.869 12.214 -5.149 1.00 82.00 227 ASN A CA 1
ATOM 1821 C C . ASN A 1 227 ? -11.623 11.651 -5.858 1.00 82.00 227 ASN A C 1
ATOM 1823 O O . ASN A 1 227 ? -11.030 12.320 -6.705 1.00 82.00 227 ASN A O 1
ATOM 1827 N N . TYR A 1 228 ? -11.269 10.391 -5.581 1.00 74.19 228 TYR A N 1
ATOM 1828 C CA . TYR A 1 228 ? -10.153 9.718 -6.248 1.00 74.19 228 TYR A CA 1
ATOM 1829 C C . TYR A 1 228 ? -10.424 9.471 -7.741 1.00 74.19 228 TYR A C 1
ATOM 1831 O O . TYR A 1 228 ? -9.570 9.762 -8.580 1.00 74.19 228 TYR A O 1
ATOM 1839 N N . ALA A 1 229 ? -11.631 9.019 -8.098 1.00 81.38 229 ALA A N 1
ATOM 1840 C CA . ALA A 1 229 ? -12.036 8.845 -9.493 1.00 81.38 229 ALA A CA 1
ATOM 1841 C C . ALA A 1 229 ? -11.958 10.165 -10.281 1.00 81.38 229 ALA A C 1
ATOM 1843 O O . ALA A 1 229 ? -11.474 10.182 -11.412 1.00 81.38 229 ALA A O 1
ATOM 1844 N N . ASN A 1 230 ? -12.360 11.283 -9.667 1.00 83.19 230 ASN A N 1
ATOM 1845 C CA . ASN A 1 230 ? -12.249 12.610 -10.275 1.00 83.19 230 ASN A CA 1
ATOM 1846 C C . ASN A 1 230 ? -10.791 13.053 -10.475 1.00 83.19 230 ASN A C 1
ATOM 1848 O O . ASN A 1 230 ? -10.486 13.656 -11.504 1.00 83.19 230 ASN A O 1
ATOM 1852 N N . GLN A 1 231 ? -9.888 12.764 -9.530 1.00 76.62 231 GLN A N 1
ATOM 1853 C CA . GLN A 1 231 ? -8.457 13.060 -9.692 1.00 76.62 231 GLN A CA 1
ATOM 1854 C C . GLN A 1 231 ? -7.835 12.249 -10.827 1.00 76.62 231 GLN A C 1
ATOM 1856 O O . GLN A 1 231 ? -7.162 12.828 -11.676 1.00 76.62 231 GLN A O 1
ATOM 1861 N N . LEU A 1 232 ? -8.124 10.944 -10.894 1.00 72.06 232 LEU A N 1
ATOM 1862 C CA . LEU A 1 232 ? -7.698 10.117 -12.021 1.00 72.06 232 LEU A CA 1
ATOM 1863 C C . LEU A 1 232 ? -8.237 10.679 -13.338 1.00 72.06 232 LEU A C 1
ATOM 1865 O O . LEU A 1 232 ? -7.483 10.835 -14.289 1.00 72.06 232 LEU A O 1
ATOM 1869 N N . ASN A 1 233 ? -9.515 11.048 -13.403 1.00 78.94 233 ASN A N 1
ATOM 1870 C CA . ASN A 1 233 ? -10.063 11.578 -14.646 1.00 78.94 233 ASN A CA 1
ATOM 1871 C C . ASN A 1 233 ? -9.332 12.852 -15.107 1.00 78.94 233 ASN A C 1
ATOM 1873 O O . ASN A 1 233 ? -9.126 13.012 -16.296 1.00 78.94 233 ASN A O 1
ATOM 1877 N N . ARG A 1 234 ? -8.872 13.710 -14.184 1.00 77.25 234 ARG A N 1
ATOM 1878 C CA . ARG A 1 234 ? -8.096 14.922 -14.515 1.00 77.25 234 ARG A CA 1
ATOM 1879 C C . ARG A 1 234 ? -6.652 14.650 -14.934 1.00 77.25 234 ARG A C 1
ATOM 1881 O O . ARG A 1 234 ? -6.123 15.398 -15.741 1.00 77.25 234 ARG A O 1
ATOM 1888 N N . GLN A 1 235 ? -6.006 13.633 -14.365 1.00 69.44 235 GLN A N 1
ATOM 1889 C CA . GLN A 1 235 ? -4.624 13.277 -14.720 1.00 69.44 235 GLN A CA 1
ATOM 1890 C C . GLN A 1 235 ? -4.522 12.620 -16.101 1.00 69.44 235 GLN A C 1
ATOM 1892 O O . GLN A 1 235 ? -3.445 12.591 -16.686 1.00 69.44 235 GLN A O 1
ATOM 1897 N N . TRP A 1 236 ? -5.631 12.073 -16.606 1.00 69.31 236 TRP A N 1
ATOM 1898 C CA . TRP A 1 236 ? -5.646 11.230 -17.801 1.00 69.31 236 TRP A CA 1
ATOM 1899 C C . TRP A 1 236 ? -6.655 11.680 -18.876 1.00 69.31 236 TRP A C 1
ATOM 1901 O O . TRP A 1 236 ? -6.901 10.908 -19.805 1.00 69.31 236 TRP A O 1
ATOM 1911 N N . SER A 1 237 ? -7.270 12.862 -18.732 1.00 70.56 237 SER A N 1
ATOM 1912 C CA . SER A 1 237 ? -8.107 13.522 -19.754 1.00 70.56 237 SER A CA 1
ATOM 1913 C C . SER A 1 237 ? -7.274 14.425 -20.647 1.00 70.56 237 SER A C 1
ATOM 1915 O O . SER A 1 237 ? -7.468 14.363 -21.878 1.00 70.56 237 SER A O 1
#

Sequence (237 aa):
MFIAAQLYFSPPNEVPSINLLAFSITINMLFYRKQHFIEIMSSLDNPPIQRIQNSAGNFSHLNNSITNETDICIKYGVEVVTFPLYRAMLCMQIGFCISSVVLLLLVLIKYQQKLIFTYDLRALFISLSLASLLHASVVAFFDSYQFILSFTYATPCDVFLPREFYIVFHMPFMYSILWIEASQVVMLFGRFLATFSLATQEQDSRTSGKIMFLASVKSTGAEGWTNYANQLNRQWS

Foldseek 3Di:
DVVVVQVVPDDPPDDSPVVVVVVVVLVVVVVVVVVVVVVVVVVVVPDVVVVPVPDDDDPVVPVVVVVVVQVCLCVPQQVQLLDVVNLVVLVVLLVVLVVLLVVLVVCLVVCVVPDPDDPLLVVLSVQLSVLSNLLSVLSSVVSVVSSVCSPPDPGSNSSDDDPVVCVVSVVSNVVSVLSNVLSVVLNVVVVVCVVVCVVPDPDDDDPPSVVSSVVSNVVCPPVVVVVVVVVVVVVPD

Organism: Ancylostoma caninum (NCBI:txid29170)